Protein AF-A0A6A4D8V0-F1 (afdb_monomer_lite)

pLDDT: mean 73.88, std 21.59, range [27.2, 96.19]

Sequence (234 aa):
MEGGRRRLQDLQVRAAEAARGAQRVQRVGAGLTAGRARGLHAVRLEGGRGHHRARHARLQHANSAVVLSAVKVIMKFLEKVSDADTERSLSRKMAPPLVPLLSADPEIQYVALHSINLIVQKRPAILANEIKVFFCKYNDPIYVKMNKLEIIIRLVSETNIEQVLLEFKESATEVNVEFVRRSVRAIDRCAVKLERAAEKCINVLLELIQTKMNYIVQEAINVIILANWWRLQK

Structure (mmCIF, N/CA/C/O backbone):
data_AF-A0A6A4D8V0-F1
#
_entry.id   AF-A0A6A4D8V0-F1
#
loop_
_atom_site.group_PDB
_atom_site.id
_atom_site.type_symbol
_atom_site.label_atom_id
_atom_site.label_alt_id
_atom_site.label_comp_id
_atom_site.label_asym_id
_atom_site.label_entity_id
_atom_site.label_seq_id
_atom_site.pdbx_PDB_ins_code
_atom_site.Cartn_x
_atom_site.Cartn_y
_atom_site.Cartn_z
_atom_site.occupancy
_atom_site.B_iso_or_equiv
_atom_site.auth_seq_id
_atom_site.auth_comp_id
_atom_site.auth_asym_id
_atom_site.auth_atom_id
_atom_site.pdbx_PDB_model_num
ATOM 1 N N . MET A 1 1 ? 11.297 -10.450 -39.394 1.00 48.44 1 MET A N 1
ATOM 2 C CA . MET A 1 1 ? 11.070 -10.476 -37.927 1.00 48.44 1 MET A CA 1
ATOM 3 C C . MET A 1 1 ? 12.325 -10.177 -37.082 1.00 48.44 1 MET A C 1
ATOM 5 O O . MET A 1 1 ? 12.202 -10.038 -35.872 1.00 48.44 1 MET A O 1
ATOM 9 N N . GLU A 1 2 ? 13.519 -9.984 -37.661 1.00 41.38 2 GLU A N 1
ATOM 10 C CA . GLU A 1 2 ? 14.767 -9.790 -36.885 1.00 41.38 2 GLU A CA 1
ATOM 11 C C . GLU A 1 2 ? 15.049 -8.350 -36.419 1.00 41.38 2 GLU A C 1
ATOM 13 O O . GLU A 1 2 ? 15.739 -8.148 -35.420 1.00 41.38 2 GLU A O 1
ATOM 18 N N . GLY A 1 3 ? 14.468 -7.337 -37.072 1.00 42.62 3 GLY A N 1
ATOM 19 C CA . GLY A 1 3 ? 14.682 -5.928 -36.709 1.00 42.62 3 GLY A CA 1
ATOM 20 C C . GLY A 1 3 ? 14.085 -5.515 -35.354 1.00 42.62 3 GLY A C 1
ATOM 21 O O . GLY A 1 3 ? 14.575 -4.578 -34.727 1.00 42.62 3 GLY A O 1
ATOM 22 N N . GLY A 1 4 ? 13.058 -6.224 -34.872 1.00 40.88 4 GLY A N 1
ATOM 23 C CA . GLY A 1 4 ? 12.421 -5.955 -33.577 1.00 40.88 4 GLY A CA 1
ATOM 24 C C . GLY A 1 4 ? 13.243 -6.450 -32.385 1.00 40.88 4 GLY A C 1
ATOM 25 O O . GLY A 1 4 ? 13.358 -5.737 -31.392 1.00 40.88 4 GLY A O 1
ATOM 26 N N . ARG A 1 5 ? 13.878 -7.627 -32.502 1.00 41.88 5 ARG A N 1
ATOM 27 C CA . ARG A 1 5 ? 14.716 -8.214 -31.439 1.00 41.88 5 ARG A CA 1
ATOM 28 C C . ARG A 1 5 ? 16.002 -7.422 -31.196 1.00 41.88 5 ARG A C 1
ATOM 30 O O . ARG A 1 5 ? 16.352 -7.215 -30.040 1.00 41.88 5 ARG A O 1
ATOM 37 N N . ARG A 1 6 ? 16.646 -6.910 -32.254 1.00 47.34 6 ARG A N 1
ATOM 38 C CA . ARG A 1 6 ? 17.847 -6.058 -32.126 1.00 47.34 6 ARG A CA 1
ATOM 39 C C . ARG A 1 6 ? 17.536 -4.734 -31.424 1.00 47.34 6 ARG A C 1
ATOM 41 O O . ARG A 1 6 ? 18.198 -4.391 -30.456 1.00 47.34 6 ARG A O 1
ATOM 48 N N . ARG A 1 7 ? 16.436 -4.066 -31.797 1.00 46.09 7 ARG A N 1
ATOM 49 C CA . ARG A 1 7 ? 15.970 -2.853 -31.094 1.00 46.09 7 ARG A CA 1
ATOM 50 C C . ARG A 1 7 ? 15.595 -3.125 -29.635 1.00 46.09 7 ARG A C 1
ATOM 52 O O . ARG A 1 7 ? 15.786 -2.253 -28.793 1.00 46.09 7 ARG A O 1
ATOM 59 N N . LEU A 1 8 ? 15.064 -4.313 -29.329 1.00 42.47 8 LEU A N 1
ATOM 60 C CA . LEU A 1 8 ? 14.747 -4.716 -27.957 1.00 42.47 8 LEU A CA 1
ATOM 61 C C . LEU A 1 8 ? 16.015 -4.918 -27.121 1.00 42.47 8 LEU A C 1
ATOM 63 O O . LEU A 1 8 ? 16.066 -4.448 -25.989 1.00 42.47 8 LEU A O 1
ATOM 67 N N . GLN A 1 9 ? 17.033 -5.576 -27.682 1.00 46.94 9 GLN A N 1
ATOM 68 C CA . GLN A 1 9 ? 18.337 -5.732 -27.036 1.00 46.94 9 GLN A CA 1
ATOM 69 C C . GLN A 1 9 ? 19.008 -4.374 -26.819 1.00 46.94 9 GLN A C 1
ATOM 71 O O . GLN A 1 9 ? 19.421 -4.091 -25.699 1.00 46.94 9 GLN A O 1
ATOM 76 N N . ASP A 1 10 ? 19.000 -3.490 -27.817 1.00 48.41 10 ASP A N 1
ATOM 77 C CA . ASP A 1 10 ? 19.567 -2.143 -27.690 1.00 48.41 10 ASP A CA 1
ATOM 78 C C . ASP A 1 10 ? 18.843 -1.313 -26.619 1.00 48.41 10 ASP A C 1
ATOM 80 O O . ASP A 1 10 ? 19.476 -0.638 -25.809 1.00 48.41 10 ASP A O 1
ATOM 84 N N . LEU A 1 11 ? 17.510 -1.381 -26.550 1.00 46.88 11 LEU A N 1
ATOM 85 C CA . LEU A 1 11 ? 16.735 -0.686 -25.515 1.00 46.88 11 LEU A CA 1
ATOM 86 C C . LEU A 1 11 ? 16.941 -1.295 -24.122 1.00 46.88 11 LEU A C 1
ATOM 88 O O . LEU A 1 11 ? 17.015 -0.552 -23.144 1.00 46.88 11 LEU A O 1
ATOM 92 N N . GLN A 1 12 ? 17.065 -2.620 -24.012 1.00 45.62 12 GLN A N 1
ATOM 93 C CA . GLN A 1 12 ? 17.372 -3.296 -22.749 1.00 45.62 12 GLN A CA 1
ATOM 94 C C . GLN A 1 12 ? 18.776 -2.957 -22.244 1.00 45.62 12 GLN A C 1
ATOM 96 O O . GLN A 1 12 ? 18.946 -2.746 -21.041 1.00 45.62 12 GLN A O 1
ATOM 101 N N . VAL A 1 13 ? 19.760 -2.879 -23.143 1.00 54.62 13 VAL A N 1
ATOM 102 C CA . VAL A 1 13 ? 21.131 -2.459 -22.831 1.00 54.62 13 VAL A CA 1
ATOM 103 C C . VAL A 1 13 ? 21.128 -1.005 -22.374 1.00 54.62 13 VAL A C 1
ATOM 105 O O . VAL A 1 13 ? 21.591 -0.730 -21.273 1.00 54.62 13 VAL A O 1
ATOM 108 N N . ARG A 1 14 ? 20.476 -0.098 -23.110 1.00 48.00 14 ARG A N 1
ATOM 109 C CA . ARG A 1 14 ? 20.398 1.328 -22.745 1.00 48.00 14 ARG A CA 1
ATOM 110 C C . ARG A 1 14 ? 19.647 1.573 -21.434 1.00 48.00 14 ARG A C 1
ATOM 112 O O . ARG A 1 14 ? 20.056 2.420 -20.645 1.00 48.00 14 ARG A O 1
ATOM 119 N N . ALA A 1 15 ? 18.582 0.819 -21.154 1.00 45.59 15 ALA A N 1
ATOM 120 C CA . ALA A 1 15 ? 17.869 0.889 -19.876 1.00 45.59 15 ALA A CA 1
ATOM 121 C C . ALA A 1 15 ? 18.718 0.346 -18.712 1.00 45.59 15 ALA A C 1
ATOM 123 O O . ALA A 1 15 ? 18.735 0.931 -17.628 1.00 45.59 15 ALA A O 1
ATOM 124 N N . ALA A 1 16 ? 19.459 -0.745 -18.934 1.00 46.28 16 ALA A N 1
ATOM 125 C CA . ALA A 1 16 ? 20.378 -1.297 -17.944 1.00 46.28 16 ALA A CA 1
ATOM 126 C C . ALA A 1 16 ? 21.590 -0.381 -17.701 1.00 46.28 16 ALA A C 1
ATOM 128 O O . ALA A 1 16 ? 22.029 -0.250 -16.562 1.00 46.28 16 ALA A O 1
ATOM 129 N N . GLU A 1 17 ? 22.112 0.279 -18.732 1.00 49.56 17 GLU A N 1
ATOM 130 C CA . GLU A 1 17 ? 23.186 1.271 -18.633 1.00 49.56 17 GLU A CA 1
ATOM 131 C C . GLU A 1 17 ? 22.721 2.537 -17.916 1.00 49.56 17 GLU A C 1
ATOM 133 O O . GLU A 1 17 ? 23.434 3.027 -17.043 1.00 49.56 17 GLU A O 1
ATOM 138 N N . ALA A 1 18 ? 21.503 3.015 -18.188 1.00 47.53 18 ALA A N 1
ATOM 139 C CA . ALA A 1 18 ? 20.903 4.127 -17.454 1.00 47.53 18 ALA A CA 1
ATOM 140 C C . ALA A 1 18 ? 20.727 3.798 -15.958 1.00 47.53 18 ALA A C 1
ATOM 142 O O . ALA A 1 18 ? 21.055 4.619 -15.100 1.00 47.53 18 ALA A O 1
ATOM 143 N N . ALA A 1 19 ? 20.289 2.575 -15.630 1.00 44.94 19 ALA A N 1
ATOM 144 C CA . ALA A 1 19 ? 20.159 2.111 -14.246 1.00 44.94 19 ALA A CA 1
ATOM 145 C C . ALA A 1 19 ? 21.522 1.947 -13.541 1.00 44.94 19 ALA A C 1
ATOM 147 O O . ALA A 1 19 ? 21.684 2.364 -12.392 1.00 44.94 19 ALA A O 1
ATOM 148 N N . ARG A 1 20 ? 22.533 1.398 -14.232 1.00 49.31 20 ARG A N 1
ATOM 149 C CA . ARG A 1 20 ? 23.911 1.294 -13.712 1.00 49.31 20 ARG A CA 1
ATOM 150 C C . ARG A 1 20 ? 24.564 2.667 -13.551 1.00 49.31 20 ARG A C 1
ATOM 152 O O . ARG A 1 20 ? 25.285 2.881 -12.579 1.00 49.31 20 ARG A O 1
ATOM 159 N N . GLY A 1 21 ? 24.292 3.600 -14.463 1.00 45.16 21 GLY A N 1
ATOM 160 C CA . GLY A 1 21 ? 24.725 4.994 -14.379 1.00 45.16 21 GLY A CA 1
ATOM 161 C C . GLY A 1 21 ? 24.183 5.675 -13.124 1.00 45.16 21 GLY A C 1
ATOM 162 O O . GLY A 1 21 ? 24.953 6.273 -12.377 1.00 45.16 21 GLY A O 1
ATOM 163 N N . ALA A 1 22 ? 22.895 5.481 -12.823 1.00 44.12 22 ALA A N 1
ATOM 164 C CA . ALA A 1 22 ? 22.274 5.992 -11.601 1.00 44.12 22 ALA A CA 1
ATOM 165 C C . ALA A 1 22 ? 22.897 5.397 -10.317 1.00 44.12 22 ALA A C 1
ATOM 167 O O . ALA A 1 22 ? 23.183 6.136 -9.376 1.00 44.12 22 ALA A O 1
ATOM 168 N N . GLN A 1 23 ? 23.203 4.091 -10.292 1.00 40.66 23 GLN A N 1
ATOM 169 C CA . GLN A 1 23 ? 23.878 3.445 -9.151 1.00 40.66 23 GLN A CA 1
ATOM 170 C C . GLN A 1 23 ? 25.345 3.871 -8.974 1.00 40.66 23 GLN A C 1
ATOM 172 O O . GLN A 1 23 ? 25.842 3.957 -7.848 1.00 40.66 23 GLN A O 1
ATOM 177 N N . ARG A 1 24 ? 26.064 4.140 -10.070 1.00 39.38 24 ARG A N 1
ATOM 178 C CA . ARG A 1 24 ? 27.477 4.544 -10.023 1.00 39.38 24 ARG A CA 1
ATOM 179 C C . ARG A 1 24 ? 27.642 5.964 -9.476 1.00 39.38 24 ARG A C 1
ATOM 181 O O . ARG A 1 24 ? 28.586 6.205 -8.732 1.00 39.38 24 ARG A O 1
ATOM 188 N N . VAL A 1 25 ? 26.696 6.862 -9.758 1.00 44.59 25 VAL A N 1
ATOM 189 C CA . VAL A 1 25 ? 26.667 8.224 -9.192 1.00 44.59 25 VAL A CA 1
ATOM 190 C C . VAL A 1 25 ? 26.433 8.196 -7.672 1.00 44.59 25 VAL A C 1
ATOM 192 O O . VAL A 1 25 ? 27.072 8.954 -6.947 1.00 44.59 25 VAL A O 1
ATOM 195 N N . GLN A 1 26 ? 25.636 7.254 -7.156 1.00 41.69 26 GLN A N 1
ATOM 196 C CA . GLN A 1 26 ? 25.416 7.095 -5.708 1.00 41.69 26 GLN A CA 1
ATOM 197 C C . GLN A 1 26 ? 26.640 6.572 -4.935 1.00 41.69 26 GLN A C 1
ATOM 199 O O . GLN A 1 26 ? 26.880 7.010 -3.811 1.00 41.69 26 GLN A O 1
ATOM 204 N N . ARG A 1 27 ? 27.457 5.678 -5.514 1.00 37.66 27 ARG A N 1
ATOM 205 C CA . ARG A 1 27 ? 28.667 5.169 -4.829 1.00 37.66 27 ARG A CA 1
ATOM 206 C C . ARG A 1 27 ? 29.780 6.209 -4.698 1.00 37.66 27 ARG A C 1
ATOM 208 O O . ARG A 1 27 ? 30.547 6.142 -3.744 1.00 37.66 27 ARG A O 1
ATOM 215 N N . VAL A 1 28 ? 29.854 7.181 -5.608 1.00 46.12 28 VAL A N 1
ATOM 216 C CA . VAL A 1 28 ? 30.861 8.255 -5.535 1.00 46.12 28 VAL A CA 1
ATOM 217 C C . VAL A 1 28 ? 30.532 9.254 -4.411 1.00 46.12 28 VAL A C 1
ATOM 219 O O . VAL A 1 28 ? 31.447 9.792 -3.795 1.00 46.12 28 VAL A O 1
ATOM 222 N N . GLY A 1 29 ? 29.251 9.437 -4.064 1.00 38.78 29 GLY A N 1
ATOM 223 C CA . GLY A 1 29 ? 28.827 10.285 -2.939 1.00 38.78 29 GLY A CA 1
ATOM 224 C C . GLY A 1 29 ? 29.046 9.672 -1.547 1.00 38.78 29 GLY A C 1
ATOM 225 O O . GLY A 1 29 ? 29.270 10.402 -0.586 1.00 38.78 29 GLY A O 1
ATOM 226 N N . ALA A 1 30 ? 29.046 8.340 -1.426 1.00 37.72 30 ALA A N 1
ATOM 227 C CA . ALA A 1 30 ? 29.236 7.647 -0.144 1.00 37.72 30 ALA A CA 1
ATOM 228 C C . ALA A 1 30 ? 30.710 7.552 0.310 1.00 37.72 30 ALA A C 1
ATOM 230 O O . ALA A 1 30 ? 30.981 7.234 1.464 1.00 37.72 30 ALA A O 1
ATOM 231 N N . GLY A 1 31 ? 31.672 7.844 -0.574 1.00 33.44 31 GLY A N 1
ATOM 232 C CA . GLY A 1 31 ? 33.107 7.779 -0.265 1.00 33.44 31 GLY A CA 1
ATOM 233 C C . GLY A 1 31 ? 33.672 8.986 0.496 1.00 33.44 31 GLY A C 1
ATOM 234 O O . GLY A 1 31 ? 34.817 8.937 0.933 1.00 33.44 31 GLY A O 1
ATOM 235 N N . LEU A 1 32 ? 32.902 10.067 0.667 1.00 39.50 32 LEU A N 1
ATOM 236 C CA . LEU A 1 32 ? 33.395 11.334 1.233 1.00 39.50 32 LEU A CA 1
ATOM 237 C C . LEU A 1 32 ? 32.959 11.608 2.683 1.00 39.50 32 LEU A C 1
ATOM 239 O O . LEU A 1 32 ? 33.410 12.590 3.266 1.00 39.50 32 LEU A O 1
ATOM 243 N N . THR A 1 33 ? 32.146 10.748 3.304 1.00 43.34 33 THR A N 1
ATOM 244 C CA . THR A 1 33 ? 31.694 10.926 4.703 1.00 43.34 33 THR A CA 1
ATOM 245 C C . THR A 1 33 ? 32.360 9.982 5.711 1.00 43.34 33 THR A C 1
ATOM 247 O O . THR A 1 33 ? 32.175 10.154 6.911 1.00 43.34 33 THR A O 1
ATOM 250 N N . ALA A 1 34 ? 33.198 9.036 5.272 1.00 39.31 34 ALA A N 1
ATOM 251 C CA . ALA A 1 34 ? 33.825 8.040 6.153 1.00 39.31 34 ALA A CA 1
ATOM 252 C C . ALA A 1 34 ? 35.203 8.446 6.728 1.00 39.31 34 ALA A C 1
ATOM 254 O O . ALA A 1 34 ? 35.854 7.648 7.396 1.00 39.31 34 ALA A O 1
ATOM 255 N N . GLY A 1 35 ? 35.667 9.677 6.491 1.00 35.66 35 GLY A N 1
ATOM 256 C CA . GLY A 1 35 ? 37.046 10.083 6.780 1.00 35.66 35 GLY A CA 1
ATOM 257 C C . GLY A 1 35 ? 37.199 11.373 7.579 1.00 35.66 35 GLY A C 1
ATOM 258 O O . GLY A 1 35 ? 37.999 12.207 7.178 1.00 35.66 35 GLY A O 1
ATOM 259 N N . ARG A 1 36 ? 36.447 11.589 8.669 1.00 33.25 36 ARG A N 1
ATOM 260 C CA . ARG A 1 36 ? 36.800 12.607 9.690 1.00 33.25 36 ARG A CA 1
ATOM 261 C C . ARG A 1 36 ? 35.956 12.481 10.963 1.00 33.25 36 ARG A C 1
ATOM 263 O O . ARG A 1 36 ? 35.120 13.316 11.270 1.00 33.25 36 ARG A O 1
ATOM 270 N N . ALA A 1 37 ? 36.212 11.427 11.729 1.00 35.81 37 ALA A N 1
ATOM 271 C CA . ALA A 1 37 ? 35.787 11.327 13.124 1.00 35.81 37 ALA A CA 1
ATOM 272 C C . ALA A 1 37 ? 37.010 11.052 14.011 1.00 35.81 37 ALA A C 1
ATOM 274 O O . ALA A 1 37 ? 37.112 10.009 14.645 1.00 35.81 37 ALA A O 1
ATOM 275 N N . ARG A 1 38 ? 37.983 11.970 13.998 1.00 35.62 38 ARG A N 1
ATOM 276 C CA . ARG A 1 38 ? 39.015 12.114 15.039 1.00 35.62 38 ARG A CA 1
ATOM 277 C C . ARG A 1 38 ? 39.402 13.590 15.118 1.00 35.62 38 ARG A C 1
ATOM 279 O O . ARG A 1 38 ? 39.850 14.141 14.117 1.00 35.62 38 ARG A O 1
ATOM 286 N N . GLY A 1 39 ? 39.220 14.204 16.285 1.00 29.41 39 GLY A N 1
ATOM 287 C CA . GLY A 1 39 ? 39.691 15.561 16.575 1.00 29.41 39 GLY A CA 1
ATOM 288 C C . GLY A 1 39 ? 38.643 16.436 17.254 1.00 29.41 39 GLY A C 1
ATOM 289 O O . GLY A 1 39 ? 37.927 17.181 16.596 1.00 29.41 39 GLY A O 1
ATOM 290 N N . LEU A 1 40 ? 38.574 16.321 18.579 1.00 33.56 40 LEU A N 1
ATOM 291 C CA . LEU A 1 40 ? 37.987 17.307 19.483 1.00 33.56 40 LEU A CA 1
ATOM 292 C C . LEU A 1 40 ? 38.734 18.657 19.395 1.00 33.56 40 LEU A C 1
ATOM 294 O O . LEU A 1 40 ? 39.924 18.679 19.101 1.00 33.56 40 LEU A O 1
ATOM 298 N N . HIS A 1 41 ? 38.024 19.732 19.758 1.00 33.56 41 HIS A N 1
ATOM 299 C CA . HIS A 1 41 ? 38.500 21.095 20.056 1.00 33.56 41 HIS A CA 1
ATOM 300 C C . HIS A 1 41 ? 39.159 21.909 18.925 1.00 33.56 41 HIS A C 1
ATOM 302 O O . HIS A 1 41 ? 40.343 21.762 18.657 1.00 33.56 41 HIS A O 1
ATOM 308 N N . ALA A 1 42 ? 38.435 22.903 18.389 1.00 30.23 42 ALA A N 1
ATOM 309 C CA . ALA A 1 42 ? 38.956 24.266 18.205 1.00 30.23 42 ALA A CA 1
ATOM 310 C C . ALA A 1 42 ? 37.847 25.262 17.820 1.00 30.23 42 ALA A C 1
ATOM 312 O O . ALA A 1 42 ? 36.959 24.991 17.017 1.00 30.23 42 ALA A O 1
ATOM 313 N N . VAL A 1 43 ? 37.949 26.424 18.452 1.00 30.16 43 VAL A N 1
ATOM 314 C CA . VAL A 1 43 ? 37.160 27.651 18.347 1.00 30.16 43 VAL A CA 1
ATOM 315 C C . VAL A 1 43 ? 37.300 28.313 16.961 1.00 30.16 43 VAL A C 1
ATOM 317 O O . VAL A 1 43 ? 38.351 28.214 16.337 1.00 30.16 43 VAL A O 1
ATOM 320 N N . ARG A 1 44 ? 36.278 29.104 16.590 1.00 27.20 44 ARG A N 1
ATOM 321 C CA . ARG A 1 44 ? 36.351 30.468 16.001 1.00 27.20 44 ARG A CA 1
ATOM 322 C C . ARG A 1 44 ? 35.758 30.681 14.592 1.00 27.20 44 ARG A C 1
ATOM 324 O O . ARG A 1 44 ? 36.213 30.111 13.614 1.00 27.20 44 ARG A O 1
ATOM 331 N N . LEU A 1 45 ? 34.754 31.571 14.582 1.00 31.98 45 LEU A N 1
ATOM 332 C CA . LEU A 1 45 ? 34.438 32.681 13.660 1.00 31.98 45 LEU A CA 1
ATOM 333 C C . LEU A 1 45 ? 34.800 32.526 12.167 1.00 31.98 45 LEU A C 1
ATOM 335 O O . LEU A 1 45 ? 35.963 32.444 11.808 1.00 31.98 45 LEU A O 1
ATOM 339 N N . GLU A 1 46 ? 33.815 32.640 11.277 1.00 30.31 46 GLU A N 1
ATOM 340 C CA . GLU A 1 46 ? 33.417 33.919 10.657 1.00 30.31 46 GLU A CA 1
ATOM 341 C C . GLU A 1 46 ? 32.342 33.670 9.589 1.00 30.31 46 GLU A C 1
ATOM 343 O O . GLU A 1 46 ? 32.433 32.765 8.755 1.00 30.31 46 GLU A O 1
ATOM 348 N N . GLY A 1 47 ? 31.283 34.478 9.653 1.00 36.44 47 GLY A N 1
ATOM 349 C CA . GLY A 1 47 ? 30.241 34.541 8.641 1.00 36.44 47 GLY A CA 1
ATOM 350 C C . GLY A 1 47 ? 30.762 35.131 7.332 1.00 36.44 47 GLY A C 1
ATOM 351 O O . GLY A 1 47 ? 31.598 36.026 7.317 1.00 36.44 47 GLY A O 1
ATOM 352 N N . GLY A 1 48 ? 30.218 34.640 6.22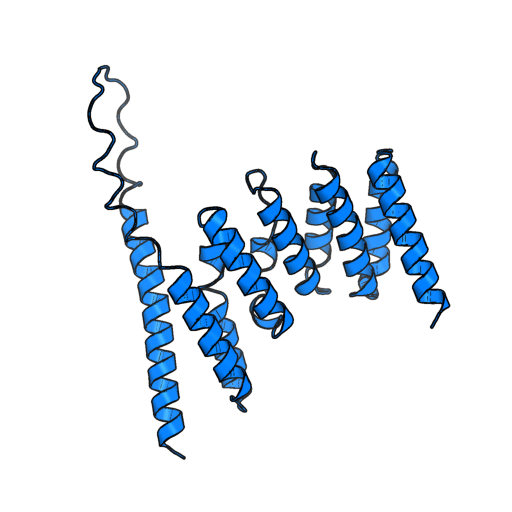1 1.00 39.09 48 GLY A N 1
ATOM 353 C CA . GLY A 1 48 ? 30.456 35.205 4.897 1.00 39.09 48 GLY A CA 1
ATOM 354 C C . GLY A 1 48 ? 30.705 34.128 3.850 1.00 39.09 48 GLY A C 1
ATOM 355 O O . GLY A 1 48 ? 31.780 33.534 3.812 1.00 39.09 48 GLY A O 1
ATOM 356 N N . ARG A 1 49 ? 29.722 33.962 2.950 1.00 35.12 49 ARG A N 1
ATOM 357 C CA . ARG A 1 49 ? 29.683 33.099 1.741 1.00 35.12 49 ARG A CA 1
ATOM 358 C C . ARG A 1 49 ? 28.771 31.866 1.813 1.00 35.12 49 ARG A C 1
ATOM 360 O O . ARG A 1 49 ? 29.087 30.800 1.287 1.00 35.12 49 ARG A O 1
ATOM 367 N N . GLY A 1 50 ? 27.554 32.047 2.326 1.00 37.50 50 GLY A N 1
ATOM 368 C CA . GLY A 1 50 ? 26.398 31.377 1.720 1.00 37.50 50 GLY A CA 1
ATOM 369 C C . GLY A 1 50 ? 26.122 32.044 0.371 1.00 37.50 50 GLY A C 1
ATOM 370 O O . GLY A 1 50 ? 26.099 33.264 0.340 1.00 37.50 50 GLY A O 1
ATOM 371 N N . HIS A 1 51 ? 26.048 31.264 -0.716 1.00 39.88 51 HIS A N 1
ATOM 372 C CA . HIS A 1 51 ? 25.406 31.530 -2.031 1.00 39.88 51 HIS A CA 1
ATOM 373 C C . HIS A 1 51 ? 26.119 30.830 -3.210 1.00 39.88 51 HIS A C 1
ATOM 375 O O . HIS A 1 51 ? 25.509 30.644 -4.261 1.00 39.88 51 HIS A O 1
ATOM 381 N N . HIS A 1 52 ? 27.355 30.329 -3.051 1.00 35.66 52 HIS A N 1
ATOM 382 C CA . HIS A 1 52 ? 28.072 29.652 -4.154 1.00 35.66 52 HIS A CA 1
ATOM 383 C C . HIS A 1 52 ? 28.197 28.122 -4.040 1.00 35.66 52 HIS A C 1
ATOM 385 O O . HIS A 1 52 ? 28.436 27.464 -5.048 1.00 35.66 52 HIS A O 1
ATOM 391 N N . ARG A 1 53 ? 27.942 27.511 -2.872 1.00 33.81 53 ARG A N 1
ATOM 392 C CA . ARG A 1 53 ? 27.986 26.037 -2.718 1.00 33.81 53 ARG A CA 1
ATOM 393 C C . ARG A 1 53 ? 26.716 25.303 -3.178 1.00 33.81 53 ARG A C 1
ATOM 395 O O . ARG A 1 53 ? 26.753 24.093 -3.362 1.00 33.81 53 ARG A O 1
ATOM 402 N N . ALA A 1 54 ? 25.617 26.013 -3.437 1.00 42.03 54 ALA A N 1
ATOM 403 C CA . ALA A 1 54 ? 24.321 25.399 -3.757 1.00 42.03 54 ALA A CA 1
ATOM 404 C C . ALA A 1 54 ? 24.166 24.931 -5.219 1.00 42.03 54 ALA A C 1
ATOM 406 O O . ALA A 1 54 ? 23.209 24.229 -5.540 1.00 42.03 54 ALA A O 1
ATOM 407 N N . ARG A 1 55 ? 25.082 25.305 -6.126 1.00 35.25 55 ARG A N 1
ATOM 408 C CA . ARG A 1 55 ? 24.950 24.966 -7.556 1.00 35.25 55 ARG A CA 1
ATOM 409 C C . ARG A 1 55 ? 25.579 23.626 -7.950 1.00 35.25 55 ARG A C 1
ATOM 411 O O . ARG A 1 55 ? 25.118 23.024 -8.911 1.00 35.25 55 ARG A O 1
ATOM 418 N N . HIS A 1 56 ? 26.542 23.107 -7.187 1.00 35.72 56 HIS A N 1
ATOM 419 C CA . HIS A 1 56 ? 27.217 21.843 -7.521 1.00 35.72 56 HIS A CA 1
ATOM 420 C C . HIS A 1 56 ? 26.465 20.582 -7.053 1.00 35.72 56 HIS A C 1
ATOM 422 O O . HIS A 1 56 ? 26.671 19.513 -7.618 1.00 35.72 56 HIS A O 1
ATOM 428 N N . ALA A 1 57 ? 25.544 20.696 -6.088 1.00 38.97 57 ALA A N 1
ATOM 429 C CA . ALA A 1 57 ? 24.753 19.559 -5.600 1.00 38.97 57 ALA A CA 1
ATOM 430 C C . ALA A 1 57 ? 23.600 19.154 -6.544 1.00 38.97 57 ALA A C 1
ATOM 432 O O . ALA A 1 57 ? 23.153 18.011 -6.529 1.00 38.97 57 ALA A O 1
ATOM 433 N N . ARG A 1 58 ? 23.139 20.056 -7.423 1.00 41.47 58 ARG A N 1
ATOM 434 C CA . ARG A 1 58 ? 21.952 19.823 -8.271 1.00 41.47 58 ARG A CA 1
ATOM 435 C C . ARG A 1 58 ? 22.182 18.896 -9.471 1.00 41.47 58 ARG A C 1
ATOM 437 O O . ARG A 1 58 ? 21.215 18.506 -10.112 1.00 41.47 58 ARG A O 1
ATOM 444 N N . LEU A 1 59 ? 23.429 18.521 -9.768 1.00 38.47 59 LEU A N 1
ATOM 445 C CA . LEU A 1 59 ? 23.766 17.621 -10.882 1.00 38.47 59 LEU A CA 1
ATOM 446 C C . LEU A 1 59 ? 23.956 16.153 -10.459 1.00 38.47 59 LEU A C 1
ATOM 448 O O . LEU A 1 59 ? 24.121 15.301 -11.326 1.00 38.47 59 LEU A O 1
ATOM 452 N N . GLN A 1 60 ? 23.920 15.840 -9.156 1.00 40.28 60 GLN A N 1
ATOM 453 C CA . GLN A 1 60 ? 24.044 14.457 -8.666 1.00 40.28 60 GLN A CA 1
ATOM 454 C C . GLN A 1 60 ? 22.708 13.739 -8.449 1.00 40.28 60 GLN A C 1
ATOM 456 O O . GLN A 1 60 ? 22.695 12.518 -8.292 1.00 40.28 60 GLN A O 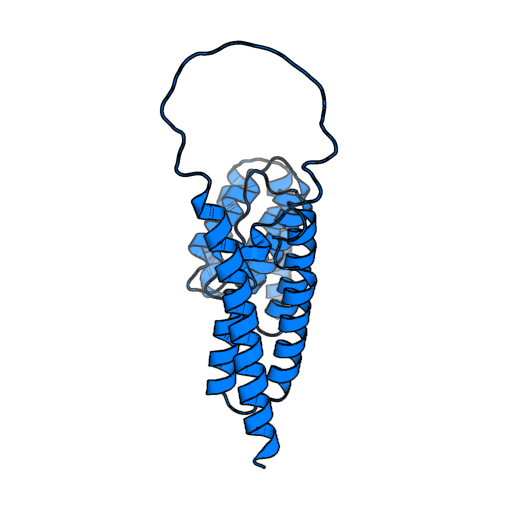1
ATOM 461 N N . HIS A 1 61 ? 21.579 14.448 -8.474 1.00 51.84 61 HIS A N 1
ATOM 462 C CA . HIS A 1 61 ? 20.281 13.787 -8.461 1.00 51.84 61 HIS A CA 1
ATOM 463 C C . HIS A 1 61 ? 20.079 13.120 -9.822 1.00 51.84 61 HIS A C 1
ATOM 465 O O . HIS A 1 61 ? 19.965 13.805 -10.840 1.00 51.84 61 HIS A O 1
ATOM 471 N N . ALA A 1 62 ? 20.040 11.783 -9.855 1.00 58.12 62 ALA A N 1
ATOM 472 C CA . ALA A 1 62 ? 19.472 11.067 -10.990 1.00 58.12 62 ALA A CA 1
ATOM 473 C C . ALA A 1 62 ? 18.127 11.731 -11.299 1.00 58.12 62 ALA A C 1
ATOM 475 O O . ALA A 1 62 ? 17.254 11.774 -10.435 1.00 58.12 62 ALA A O 1
ATOM 476 N N . ASN A 1 63 ? 18.006 12.351 -12.474 1.00 72.19 63 ASN A N 1
ATOM 477 C CA . ASN A 1 63 ? 16.862 13.198 -12.768 1.00 72.19 63 ASN A CA 1
ATOM 478 C C . ASN A 1 63 ? 15.593 12.338 -12.699 1.00 72.19 63 ASN A C 1
ATOM 480 O O . ASN A 1 63 ? 15.367 11.491 -13.566 1.00 72.19 63 ASN A O 1
ATOM 484 N N . SER A 1 64 ? 14.775 12.543 -11.664 1.00 77.81 64 SER A N 1
ATOM 485 C CA . SER A 1 64 ? 13.559 11.765 -11.424 1.00 77.81 64 SER A CA 1
ATOM 486 C C . SER A 1 64 ? 12.634 11.795 -12.638 1.00 77.81 64 SER A C 1
ATOM 488 O O . SER A 1 64 ? 12.000 10.791 -12.948 1.00 77.81 64 SER A O 1
ATOM 490 N N . ALA A 1 65 ? 12.633 12.893 -13.404 1.00 77.94 65 ALA A N 1
ATOM 491 C CA . ALA A 1 65 ? 11.883 12.985 -14.651 1.00 77.94 65 ALA A CA 1
ATOM 492 C C . ALA A 1 65 ? 12.387 11.998 -15.715 1.00 77.94 65 ALA A C 1
ATOM 494 O O . ALA A 1 65 ? 11.576 11.410 -16.429 1.00 77.94 65 ALA A O 1
ATOM 495 N N . VAL A 1 66 ? 13.701 11.763 -15.806 1.00 83.69 66 VAL A N 1
ATOM 496 C CA . VAL A 1 66 ? 14.289 10.775 -16.726 1.00 83.69 66 VAL A CA 1
ATOM 497 C C . VAL A 1 66 ? 13.903 9.362 -16.303 1.00 83.69 66 VAL A C 1
ATOM 499 O O . VAL A 1 66 ? 13.466 8.581 -17.146 1.00 83.69 66 VAL A O 1
ATOM 502 N N . VAL A 1 67 ? 13.991 9.046 -15.007 1.00 84.06 67 VAL A N 1
ATOM 503 C CA . VAL A 1 67 ? 13.606 7.724 -14.482 1.00 84.06 67 VAL A CA 1
ATOM 504 C C . VAL A 1 67 ? 12.122 7.452 -14.729 1.00 84.06 67 VAL A C 1
ATOM 506 O O . VAL A 1 67 ? 11.770 6.423 -15.303 1.00 84.06 67 VAL A O 1
ATOM 509 N N . LEU A 1 68 ? 11.246 8.394 -14.375 1.00 82.00 68 LEU A N 1
ATOM 510 C CA . LEU A 1 68 ? 9.801 8.260 -14.572 1.00 82.00 68 LEU A CA 1
ATOM 511 C C . LEU A 1 68 ? 9.424 8.192 -16.059 1.00 82.00 68 LEU A C 1
ATOM 513 O O . LEU A 1 68 ? 8.560 7.400 -16.439 1.00 82.00 68 LEU A O 1
ATOM 517 N N . SER A 1 69 ? 10.104 8.954 -16.922 1.00 82.81 69 SER A N 1
ATOM 518 C CA . SER A 1 69 ? 9.904 8.883 -18.375 1.00 82.81 69 SER A CA 1
ATOM 519 C C . SER A 1 69 ? 10.336 7.531 -18.938 1.00 82.81 69 SER A C 1
ATOM 521 O O . SER A 1 69 ? 9.592 6.927 -19.710 1.00 82.81 69 SER A O 1
ATOM 523 N N . ALA A 1 70 ? 11.494 7.014 -18.521 1.00 83.31 70 ALA A N 1
ATOM 524 C CA . ALA A 1 70 ? 11.963 5.693 -18.926 1.00 83.31 70 ALA A CA 1
ATOM 525 C C . ALA A 1 70 ? 10.979 4.600 -18.489 1.00 83.31 70 ALA A C 1
ATOM 527 O O . ALA A 1 70 ? 10.601 3.752 -19.295 1.00 83.31 70 ALA A O 1
ATOM 528 N N . VAL A 1 71 ? 10.484 4.669 -17.251 1.00 84.31 71 VAL A N 1
ATOM 529 C CA . VAL A 1 71 ? 9.477 3.735 -16.739 1.00 84.31 71 VAL A CA 1
ATOM 530 C C . VAL A 1 71 ? 8.172 3.819 -17.537 1.00 84.31 71 VAL A C 1
ATOM 532 O O . VAL A 1 71 ? 7.626 2.786 -17.920 1.00 84.31 71 VAL A O 1
ATOM 535 N N . LYS A 1 72 ? 7.694 5.025 -17.868 1.00 82.19 72 LYS A N 1
ATOM 536 C CA . LYS A 1 72 ? 6.504 5.217 -18.714 1.00 82.19 72 LYS A CA 1
ATOM 537 C C . LYS A 1 72 ? 6.668 4.568 -20.091 1.00 82.19 72 LYS A C 1
ATOM 539 O O . LYS A 1 72 ? 5.738 3.933 -20.590 1.00 82.19 72 LYS A O 1
ATOM 544 N N . VAL A 1 73 ? 7.845 4.709 -20.700 1.00 84.56 73 VAL A N 1
ATOM 545 C CA . VAL A 1 73 ? 8.169 4.088 -21.991 1.00 84.56 73 VAL A CA 1
ATOM 546 C C . VAL A 1 73 ? 8.193 2.564 -21.866 1.00 84.56 73 VAL A C 1
ATOM 548 O O . VAL A 1 73 ? 7.536 1.891 -22.657 1.00 84.56 73 VAL A O 1
ATOM 551 N N . ILE A 1 74 ? 8.871 2.018 -20.850 1.00 83.31 74 ILE A N 1
ATOM 552 C CA . ILE A 1 74 ? 8.919 0.570 -20.593 1.00 83.31 74 ILE A CA 1
ATOM 553 C C . ILE A 1 74 ? 7.505 0.011 -20.396 1.00 83.31 74 ILE A C 1
ATOM 555 O O . ILE A 1 74 ? 7.159 -0.983 -21.026 1.00 83.31 74 ILE A O 1
ATOM 559 N N . MET A 1 75 ? 6.651 0.682 -19.618 1.00 83.56 75 MET A N 1
ATOM 560 C CA . MET A 1 75 ? 5.251 0.284 -19.417 1.00 83.56 75 MET A CA 1
ATOM 561 C C . MET A 1 75 ? 4.467 0.201 -20.731 1.00 83.56 75 MET A C 1
ATOM 563 O O . MET A 1 75 ? 3.733 -0.762 -20.942 1.00 83.56 75 MET A O 1
ATOM 567 N N . LYS A 1 76 ? 4.652 1.167 -21.640 1.00 85.00 76 LYS A N 1
ATOM 568 C CA . LYS A 1 76 ? 4.016 1.154 -22.968 1.00 85.00 76 LYS A CA 1
ATOM 569 C C . LYS A 1 76 ? 4.572 0.051 -23.874 1.00 85.00 76 LYS A C 1
ATOM 571 O O . LYS A 1 76 ? 3.849 -0.482 -24.709 1.00 85.00 76 LYS A O 1
ATOM 576 N N . PHE A 1 77 ? 5.849 -0.300 -23.728 1.00 82.12 77 PHE A N 1
ATOM 577 C CA . PHE A 1 77 ? 6.431 -1.436 -24.443 1.00 82.12 77 PHE A CA 1
ATOM 578 C C . PHE A 1 77 ? 5.923 -2.776 -23.911 1.00 82.12 77 PHE A C 1
ATOM 580 O O . PHE A 1 77 ? 5.638 -3.652 -24.719 1.00 82.12 77 PHE A O 1
ATOM 587 N N . LEU A 1 78 ? 5.747 -2.922 -22.594 1.00 81.75 78 LEU A N 1
ATOM 588 C CA . LEU A 1 78 ? 5.207 -4.138 -21.978 1.00 81.75 78 LEU A CA 1
ATOM 589 C C . LEU A 1 78 ? 3.794 -4.483 -22.470 1.00 81.75 78 LEU A C 1
ATOM 591 O O . LEU A 1 78 ? 3.442 -5.652 -22.504 1.00 81.75 78 LEU A O 1
ATOM 595 N N . GLU A 1 79 ? 2.993 -3.501 -22.893 1.00 82.25 79 GLU A N 1
ATOM 596 C CA . GLU A 1 79 ? 1.685 -3.743 -23.530 1.00 82.25 79 GLU A CA 1
ATOM 597 C C . GLU A 1 79 ? 1.799 -4.467 -24.888 1.00 82.25 79 GLU A C 1
ATOM 599 O O . GLU A 1 79 ? 0.825 -5.045 -25.357 1.00 82.25 79 GLU A O 1
ATOM 604 N N . LYS A 1 80 ? 2.978 -4.451 -25.524 1.00 80.81 80 LYS A N 1
ATOM 605 C CA . LYS A 1 80 ? 3.238 -5.079 -26.831 1.00 80.81 80 LYS A CA 1
ATOM 606 C C . LYS A 1 80 ? 4.091 -6.345 -26.749 1.00 80.81 80 LYS A C 1
ATOM 608 O O . LYS A 1 80 ? 4.361 -6.957 -27.780 1.00 80.81 80 LYS A O 1
ATOM 613 N N . VAL A 1 81 ? 4.577 -6.702 -25.562 1.00 80.94 81 VAL A N 1
ATOM 614 C CA . VAL A 1 81 ? 5.394 -7.903 -25.367 1.00 80.94 81 VAL A CA 1
ATOM 615 C C . VAL A 1 81 ? 4.457 -9.092 -25.184 1.00 80.94 81 VAL A C 1
ATOM 617 O O . VAL A 1 81 ? 3.666 -9.111 -24.252 1.00 80.94 81 VAL A O 1
ATOM 620 N N . SER A 1 82 ? 4.556 -10.077 -26.075 1.00 76.62 82 SER A N 1
ATOM 621 C CA . SER A 1 82 ? 3.795 -11.334 -25.980 1.00 76.62 82 SER A CA 1
ATOM 622 C C . SER A 1 82 ? 4.523 -12.418 -25.178 1.00 76.62 82 SER A C 1
ATOM 624 O O . SER A 1 82 ? 3.909 -13.404 -24.789 1.00 76.62 82 SER A O 1
ATOM 626 N N . ASP A 1 83 ? 5.831 -12.257 -24.956 1.00 85.75 83 ASP A N 1
ATOM 627 C CA . ASP A 1 83 ? 6.662 -13.230 -24.248 1.00 85.75 83 ASP A CA 1
ATOM 628 C C . ASP A 1 83 ? 6.668 -12.985 -22.730 1.00 85.75 83 ASP A C 1
ATOM 630 O O . ASP A 1 83 ? 7.174 -11.963 -22.249 1.00 85.75 83 ASP A O 1
ATOM 634 N N . ALA A 1 84 ? 6.132 -13.949 -21.979 1.00 81.31 84 ALA A N 1
ATOM 635 C CA . ALA A 1 84 ? 5.951 -13.862 -20.531 1.00 81.31 84 ALA A CA 1
ATOM 636 C C . ALA A 1 84 ? 7.283 -13.790 -19.761 1.00 81.31 84 ALA A C 1
ATOM 638 O O . ALA A 1 84 ? 7.365 -13.136 -18.716 1.00 81.31 84 ALA A O 1
ATOM 639 N N . ASP A 1 85 ? 8.345 -14.417 -20.272 1.00 82.06 85 ASP A N 1
ATOM 640 C CA . ASP A 1 85 ? 9.658 -14.391 -19.622 1.00 82.06 85 ASP A CA 1
ATOM 641 C C . ASP A 1 85 ? 10.323 -13.020 -19.761 1.00 82.06 85 ASP A C 1
ATOM 643 O O . ASP A 1 85 ? 10.846 -12.461 -18.786 1.00 82.06 85 ASP A O 1
ATOM 647 N N . THR A 1 86 ? 10.224 -12.414 -20.947 1.00 80.19 86 THR A N 1
ATOM 648 C CA . THR A 1 86 ? 10.663 -11.035 -21.180 1.00 80.19 86 THR A CA 1
ATOM 649 C C . THR A 1 86 ? 9.869 -10.042 -20.325 1.00 80.19 86 THR A C 1
ATOM 651 O O . THR A 1 86 ? 10.463 -9.140 -19.726 1.00 80.19 86 THR A O 1
ATOM 654 N N . GLU A 1 87 ? 8.550 -10.218 -20.203 1.00 81.50 87 GLU A N 1
ATOM 655 C CA . GLU A 1 87 ? 7.690 -9.390 -19.349 1.00 81.50 87 GLU A CA 1
ATOM 656 C C . GLU A 1 87 ? 8.103 -9.458 -17.869 1.00 81.50 87 GLU A C 1
ATOM 658 O O . GLU A 1 87 ? 8.280 -8.420 -17.216 1.00 81.50 87 GLU A O 1
ATOM 663 N N . ARG A 1 88 ? 8.321 -10.668 -17.337 1.00 81.12 88 ARG A N 1
ATOM 664 C CA . ARG A 1 88 ? 8.775 -10.877 -15.951 1.00 81.12 88 ARG A CA 1
ATOM 665 C C . ARG A 1 88 ? 10.163 -10.285 -15.713 1.00 81.12 88 ARG A C 1
ATOM 667 O O . ARG A 1 88 ? 10.381 -9.625 -14.695 1.00 81.12 88 ARG A O 1
ATOM 674 N N . SER A 1 89 ? 11.093 -10.483 -16.647 1.00 82.75 89 SER A N 1
ATOM 675 C CA . SER A 1 89 ? 12.460 -9.951 -16.564 1.00 82.75 89 SER A CA 1
ATOM 676 C C . SER A 1 89 ? 12.476 -8.420 -16.526 1.00 82.75 89 SER A C 1
ATOM 678 O O . SER A 1 89 ? 13.139 -7.819 -15.677 1.00 82.75 89 SER A O 1
ATOM 680 N N . LEU A 1 90 ? 11.698 -7.773 -17.396 1.00 78.81 90 LEU A N 1
ATOM 681 C CA . LEU A 1 90 ? 11.564 -6.315 -17.428 1.00 78.81 90 LEU A CA 1
ATOM 682 C C . LEU A 1 90 ? 10.877 -5.772 -16.171 1.00 78.81 90 LEU A C 1
ATOM 684 O O . LEU A 1 90 ? 11.354 -4.793 -15.599 1.00 78.81 90 LEU A O 1
ATOM 688 N N . SER A 1 91 ? 9.823 -6.439 -15.696 1.00 80.19 91 SER A N 1
ATOM 689 C CA . SER A 1 91 ? 9.113 -6.059 -14.469 1.00 80.19 91 SER A CA 1
ATOM 690 C C . SER A 1 91 ? 10.046 -6.046 -13.254 1.00 80.19 91 SER A C 1
ATOM 692 O O . SER A 1 91 ? 10.054 -5.084 -12.488 1.00 80.19 91 SER A O 1
ATOM 694 N N . ARG A 1 92 ? 10.920 -7.053 -13.118 1.00 81.00 92 ARG A N 1
ATOM 695 C CA . ARG A 1 92 ? 11.922 -7.104 -12.036 1.00 81.00 92 ARG A CA 1
ATOM 696 C C . ARG A 1 92 ? 12.959 -5.982 -12.122 1.00 81.00 92 ARG A C 1
ATOM 698 O O . ARG A 1 92 ? 13.432 -5.509 -11.096 1.00 81.00 92 ARG A O 1
ATOM 705 N N . LYS A 1 93 ? 13.309 -5.530 -13.330 1.00 82.38 93 LYS A N 1
ATOM 706 C CA . LYS A 1 93 ? 14.268 -4.429 -13.538 1.00 82.38 93 LYS A CA 1
ATOM 707 C C . LYS A 1 93 ? 13.681 -3.047 -13.241 1.00 82.38 93 LYS A C 1
ATOM 709 O O . LYS A 1 93 ? 14.443 -2.090 -13.131 1.00 82.38 93 LYS A O 1
ATOM 714 N N . MET A 1 94 ? 12.359 -2.930 -13.105 1.00 81.31 94 MET A N 1
ATOM 715 C CA . MET A 1 94 ? 11.687 -1.658 -12.839 1.00 81.31 94 MET A CA 1
ATOM 716 C C . MET A 1 94 ? 11.628 -1.274 -11.359 1.00 81.31 94 MET A C 1
ATOM 718 O O . MET A 1 94 ? 11.606 -0.084 -11.064 1.00 81.31 94 MET A O 1
ATOM 722 N N . ALA A 1 95 ? 11.621 -2.231 -10.430 1.00 83.12 95 ALA A N 1
ATOM 723 C CA . ALA A 1 95 ? 11.586 -1.913 -9.001 1.00 83.12 95 ALA A CA 1
ATOM 724 C C . ALA A 1 95 ? 12.848 -1.164 -8.508 1.00 83.12 95 ALA A C 1
ATOM 726 O O . ALA A 1 95 ? 12.697 -0.103 -7.897 1.00 83.12 95 ALA A O 1
ATOM 727 N N . PRO A 1 96 ? 14.088 -1.603 -8.833 1.00 85.31 96 PRO A N 1
ATOM 728 C CA . PRO A 1 96 ? 15.307 -0.954 -8.347 1.00 85.31 96 PRO A CA 1
ATOM 729 C C . PRO A 1 96 ? 15.447 0.546 -8.653 1.00 85.31 96 PRO A C 1
ATOM 731 O O . PRO A 1 96 ? 15.909 1.260 -7.770 1.00 85.31 96 PRO A O 1
ATOM 734 N N . PRO A 1 97 ? 15.083 1.077 -9.841 1.00 84.56 97 PRO A N 1
ATOM 735 C CA . PRO A 1 97 ? 15.149 2.518 -10.089 1.00 84.56 97 PRO A CA 1
ATOM 736 C C . PRO A 1 97 ? 14.025 3.321 -9.414 1.00 84.56 97 PRO A C 1
ATOM 738 O O . PRO A 1 97 ? 14.183 4.525 -9.235 1.00 84.56 97 PRO A O 1
ATOM 741 N N . LEU A 1 98 ? 12.906 2.691 -9.036 1.00 83.88 98 LEU A N 1
ATOM 742 C CA . LEU A 1 98 ? 11.784 3.370 -8.374 1.00 83.88 98 LEU A CA 1
ATOM 743 C C . LEU A 1 98 ? 12.026 3.564 -6.872 1.00 83.88 98 LEU A C 1
ATOM 745 O O . LEU A 1 98 ? 11.677 4.610 -6.332 1.00 83.88 98 LEU A O 1
ATOM 749 N N . VAL A 1 99 ? 12.659 2.593 -6.208 1.00 85.44 99 VAL A N 1
ATOM 750 C CA . VAL A 1 99 ? 12.897 2.619 -4.753 1.00 85.44 99 VAL A CA 1
ATOM 751 C C . VAL A 1 99 ? 13.710 3.848 -4.292 1.00 85.44 99 VAL A C 1
ATOM 753 O O . VAL A 1 99 ? 13.278 4.511 -3.350 1.00 85.44 99 VAL A O 1
ATOM 756 N N . PRO A 1 100 ? 14.822 4.250 -4.942 1.00 86.00 100 PRO A N 1
ATOM 757 C CA . PRO A 1 100 ? 15.580 5.439 -4.546 1.00 86.00 100 PRO A CA 1
ATOM 758 C C . PRO A 1 100 ? 14.798 6.750 -4.663 1.00 86.00 100 PRO A C 1
ATOM 760 O O . PRO A 1 100 ? 15.058 7.671 -3.892 1.00 86.00 100 PRO A O 1
ATOM 763 N N . LEU A 1 101 ? 13.827 6.841 -5.583 1.00 85.25 101 LEU A N 1
ATOM 764 C CA . LEU A 1 101 ? 12.987 8.038 -5.728 1.00 85.25 101 LEU A CA 1
ATOM 765 C C . LEU A 1 101 ? 12.124 8.281 -4.485 1.00 85.25 101 LEU A C 1
ATOM 767 O O . LEU A 1 101 ? 11.760 9.418 -4.204 1.00 85.25 101 LEU A O 1
ATOM 771 N N . LEU A 1 102 ? 11.828 7.222 -3.725 1.00 86.12 102 LEU A N 1
ATOM 772 C CA . LEU A 1 102 ? 11.057 7.302 -2.486 1.00 86.12 102 LEU A CA 1
ATOM 773 C C . LEU A 1 102 ? 11.872 7.821 -1.295 1.00 86.12 102 LEU A C 1
ATOM 775 O O . LEU A 1 102 ? 11.295 8.088 -0.243 1.00 86.12 102 LEU A O 1
ATOM 779 N N . SER A 1 103 ? 13.187 7.974 -1.463 1.00 85.44 103 SER A N 1
ATOM 780 C CA . SER A 1 103 ? 14.105 8.567 -0.483 1.00 85.44 103 SER A CA 1
ATOM 781 C C . SER A 1 103 ? 14.599 9.960 -0.898 1.00 85.44 103 SER A C 1
ATOM 783 O O . SER A 1 103 ? 15.497 10.493 -0.251 1.00 85.44 103 SER A O 1
ATOM 785 N N . ALA A 1 104 ? 14.065 10.524 -1.986 1.00 87.06 104 ALA A N 1
ATOM 786 C CA . ALA A 1 104 ? 14.362 11.886 -2.423 1.00 87.06 104 ALA A CA 1
ATOM 787 C C . ALA A 1 104 ? 13.603 12.931 -1.583 1.00 87.06 104 ALA A C 1
ATOM 789 O O . ALA A 1 104 ? 12.829 12.578 -0.693 1.00 87.06 104 ALA A O 1
ATOM 790 N N . ASP A 1 105 ? 13.808 14.212 -1.899 1.00 88.44 105 ASP A N 1
ATOM 791 C CA . ASP A 1 105 ? 13.084 15.317 -1.264 1.00 88.44 105 ASP A CA 1
ATOM 792 C C . ASP A 1 105 ? 11.556 15.150 -1.414 1.00 88.44 105 ASP A C 1
ATOM 794 O O . ASP A 1 105 ? 11.101 14.588 -2.423 1.00 88.44 105 ASP A O 1
ATOM 798 N N . PRO A 1 106 ? 10.742 15.628 -0.454 1.00 88.75 106 PRO A N 1
ATOM 799 C CA . PRO A 1 106 ? 9.308 15.336 -0.404 1.00 88.75 106 PRO A CA 1
ATOM 800 C C . PRO A 1 106 ? 8.518 15.697 -1.669 1.00 88.75 106 PRO A C 1
ATOM 802 O O . PRO A 1 106 ? 7.582 14.990 -2.044 1.00 88.75 106 PRO A O 1
ATOM 805 N N . GLU A 1 107 ? 8.905 16.761 -2.369 1.00 89.19 107 GLU A N 1
ATOM 806 C CA . GLU A 1 107 ? 8.277 17.196 -3.617 1.00 89.19 107 GLU A CA 1
ATOM 807 C C . GLU A 1 107 ? 8.534 16.188 -4.744 1.00 89.19 107 GLU A C 1
ATOM 809 O O . GLU A 1 107 ? 7.630 15.828 -5.503 1.00 89.19 107 GLU A O 1
ATOM 814 N N . ILE A 1 108 ? 9.766 15.681 -4.827 1.00 88.94 108 ILE A N 1
ATOM 815 C CA . ILE A 1 108 ? 10.158 14.649 -5.791 1.00 88.94 108 ILE A CA 1
ATOM 816 C C . ILE A 1 108 ? 9.470 13.331 -5.438 1.00 88.94 108 ILE A C 1
ATOM 818 O O . ILE A 1 108 ? 8.937 12.654 -6.321 1.00 88.94 108 ILE A O 1
ATOM 822 N N . GLN A 1 109 ? 9.453 12.987 -4.151 1.00 90.38 109 GLN A N 1
ATOM 823 C CA . GLN A 1 109 ? 8.794 11.798 -3.632 1.00 90.38 109 GLN A CA 1
ATOM 824 C C . GLN A 1 109 ? 7.299 11.809 -3.963 1.00 90.38 109 GLN A C 1
ATOM 826 O O . GLN A 1 109 ? 6.774 10.794 -4.410 1.00 90.38 109 GLN A O 1
ATOM 831 N N . TYR A 1 110 ? 6.617 12.947 -3.819 1.00 90.44 110 TYR A N 1
ATOM 832 C CA . TYR A 1 110 ? 5.202 13.089 -4.160 1.00 90.44 110 TYR A CA 1
ATOM 833 C C . TYR A 1 110 ? 4.928 12.804 -5.644 1.00 90.44 110 TYR A C 1
ATOM 835 O O . TYR A 1 110 ? 4.066 11.984 -5.973 1.00 90.44 110 TYR A O 1
ATOM 843 N N . VAL A 1 111 ? 5.702 13.411 -6.552 1.00 90.88 111 VAL A N 1
ATOM 844 C CA . VAL A 1 111 ? 5.573 13.172 -8.004 1.00 90.88 111 VAL A CA 1
ATOM 845 C C . VAL A 1 111 ? 5.881 11.711 -8.357 1.00 90.88 111 VAL A C 1
ATOM 847 O O . VAL A 1 111 ? 5.188 11.094 -9.179 1.00 90.88 111 VAL A O 1
ATOM 850 N N . ALA A 1 112 ? 6.898 11.131 -7.716 1.00 90.94 112 ALA A N 1
ATOM 851 C CA . ALA A 1 112 ? 7.263 9.733 -7.895 1.00 90.94 112 ALA A CA 1
ATOM 852 C C . ALA A 1 112 ? 6.160 8.788 -7.397 1.00 90.94 112 ALA A C 1
ATOM 854 O O . ALA A 1 112 ? 5.777 7.879 -8.129 1.00 90.94 112 ALA A O 1
ATOM 855 N N . LEU A 1 113 ? 5.597 9.028 -6.210 1.00 93.38 113 LEU A N 1
ATOM 856 C CA . LEU A 1 113 ? 4.504 8.242 -5.631 1.00 93.38 113 LEU A CA 1
ATOM 857 C C . LEU A 1 113 ? 3.254 8.275 -6.508 1.00 93.38 113 LEU A C 1
ATOM 859 O O . LEU A 1 113 ? 2.643 7.232 -6.731 1.00 93.38 113 LEU A O 1
ATOM 863 N N . HIS A 1 114 ? 2.904 9.436 -7.066 1.00 90.69 114 HIS A N 1
ATOM 864 C CA . HIS A 1 114 ? 1.763 9.542 -7.973 1.00 90.69 114 HIS A CA 1
ATOM 865 C C . HIS A 1 114 ? 1.972 8.703 -9.242 1.00 90.69 114 HIS A C 1
ATOM 867 O O . HIS A 1 114 ? 1.093 7.954 -9.671 1.00 90.69 114 HIS A O 1
ATOM 873 N N . SER A 1 115 ? 3.181 8.760 -9.801 1.00 90.19 115 SER A N 1
ATOM 874 C CA . SER A 1 115 ? 3.560 7.950 -10.961 1.00 90.19 115 SER A CA 1
ATOM 875 C C . SER A 1 115 ? 3.570 6.452 -10.635 1.00 90.19 115 SER A C 1
ATOM 877 O O . SER A 1 115 ? 3.059 5.646 -11.411 1.00 90.19 115 SER A O 1
ATOM 879 N N . ILE A 1 116 ? 4.101 6.073 -9.469 1.00 91.88 116 ILE A N 1
ATOM 880 C CA . ILE A 1 116 ? 4.118 4.693 -8.972 1.00 91.88 116 ILE A CA 1
ATOM 881 C C . ILE A 1 116 ? 2.697 4.170 -8.770 1.00 91.88 116 ILE A C 1
ATOM 883 O O . ILE A 1 116 ? 2.410 3.050 -9.180 1.00 91.88 116 ILE A O 1
ATOM 887 N N . ASN A 1 117 ? 1.790 4.974 -8.218 1.00 90.62 117 ASN A N 1
ATOM 888 C CA . ASN A 1 117 ? 0.394 4.590 -8.043 1.00 90.62 117 ASN A CA 1
ATOM 889 C C . ASN A 1 117 ? -0.255 4.202 -9.386 1.00 90.62 117 ASN A C 1
ATOM 891 O O . ASN A 1 117 ? -0.884 3.150 -9.484 1.00 90.62 117 ASN A O 1
ATOM 895 N N . LEU A 1 118 ? -0.028 4.981 -10.452 1.00 89.75 118 LEU A N 1
ATOM 896 C CA . LEU A 1 118 ? -0.513 4.648 -11.800 1.00 89.75 118 LEU A CA 1
ATOM 897 C C . LEU A 1 118 ? 0.111 3.357 -12.355 1.00 89.75 118 LEU A C 1
ATOM 899 O O . LEU A 1 118 ? -0.568 2.567 -13.012 1.00 89.75 118 LEU A O 1
ATOM 903 N N . ILE A 1 119 ? 1.398 3.119 -12.085 1.00 89.19 119 ILE A N 1
ATOM 904 C CA . ILE A 1 119 ? 2.093 1.892 -12.501 1.00 89.19 119 ILE A CA 1
ATOM 905 C C . ILE A 1 119 ? 1.501 0.676 -11.787 1.00 89.19 119 ILE A C 1
ATOM 907 O O . ILE A 1 119 ? 1.157 -0.307 -12.440 1.00 89.19 119 ILE A O 1
ATOM 911 N N . VAL A 1 120 ? 1.337 0.760 -10.467 1.00 90.75 120 VAL A N 1
ATOM 912 C CA . VAL A 1 120 ? 0.796 -0.314 -9.625 1.00 90.75 120 VAL A CA 1
ATOM 913 C C . VAL A 1 120 ? -0.657 -0.626 -9.984 1.00 90.75 120 VAL A C 1
ATOM 915 O O . VAL A 1 120 ? -1.036 -1.792 -9.970 1.00 90.75 120 VAL A O 1
ATOM 918 N N . GLN A 1 121 ? -1.454 0.377 -10.369 1.00 89.75 121 GLN A N 1
ATOM 919 C CA . GLN A 1 121 ? -2.819 0.162 -10.867 1.00 89.75 121 GLN A CA 1
ATOM 920 C C . GLN A 1 121 ? -2.855 -0.714 -12.121 1.00 89.75 121 GLN A C 1
ATOM 922 O O . GLN A 1 121 ? -3.730 -1.564 -12.243 1.00 89.75 121 GLN A O 1
ATOM 927 N N . LYS A 1 122 ? -1.905 -0.529 -13.046 1.00 87.62 122 LYS A N 1
ATOM 928 C CA . LYS A 1 122 ? -1.816 -1.363 -14.252 1.00 87.62 122 LYS A CA 1
ATOM 929 C C . LYS A 1 122 ? -1.155 -2.715 -13.989 1.00 87.62 122 LYS A C 1
ATOM 931 O O . LYS A 1 122 ? -1.551 -3.710 -14.584 1.00 87.62 122 LYS A O 1
ATOM 936 N N . ARG A 1 123 ? -0.089 -2.744 -13.185 1.00 87.69 123 ARG A N 1
ATOM 937 C CA . ARG A 1 123 ? 0.796 -3.908 -13.010 1.00 87.69 123 ARG A CA 1
ATOM 938 C C . ARG A 1 123 ? 1.310 -3.980 -11.563 1.00 87.69 123 ARG A C 1
ATOM 940 O O . ARG A 1 123 ? 2.451 -3.592 -11.298 1.00 87.69 123 ARG A O 1
ATOM 947 N N . PRO A 1 124 ? 0.512 -4.505 -10.616 1.00 87.06 124 PRO A N 1
ATOM 948 C CA . PRO A 1 124 ? 0.889 -4.543 -9.199 1.00 87.06 124 PRO A CA 1
ATOM 949 C C . PRO A 1 124 ? 2.094 -5.457 -8.920 1.00 87.06 124 PRO A C 1
ATOM 951 O O . PRO A 1 124 ? 2.870 -5.194 -8.003 1.00 87.06 124 PRO A O 1
ATOM 954 N N . ALA A 1 125 ? 2.315 -6.480 -9.755 1.00 86.31 125 ALA A N 1
ATOM 955 C CA . ALA A 1 125 ? 3.417 -7.439 -9.622 1.00 86.31 125 ALA A CA 1
ATOM 956 C C . ALA A 1 125 ? 4.823 -6.805 -9.641 1.00 86.31 125 ALA A C 1
ATOM 958 O O . ALA A 1 125 ? 5.774 -7.416 -9.165 1.00 86.31 125 ALA A O 1
ATOM 959 N N . ILE A 1 126 ? 4.964 -5.585 -10.171 1.00 87.25 126 ILE A N 1
ATOM 960 C CA . ILE A 1 126 ? 6.252 -4.886 -10.276 1.00 87.25 126 ILE A CA 1
ATOM 961 C C . ILE A 1 126 ? 6.810 -4.521 -8.895 1.00 87.25 126 ILE A C 1
ATOM 963 O O . ILE A 1 126 ? 8.017 -4.604 -8.692 1.00 87.25 126 ILE A O 1
ATOM 967 N N . LEU A 1 127 ? 5.948 -4.128 -7.952 1.00 87.81 127 LEU A N 1
ATOM 968 C CA . LEU A 1 127 ? 6.345 -3.636 -6.623 1.00 87.81 127 LEU A CA 1
ATOM 969 C C . LEU A 1 127 ? 5.807 -4.499 -5.475 1.00 87.81 127 LEU A C 1
ATOM 971 O O . LEU A 1 127 ? 5.906 -4.105 -4.317 1.00 87.81 127 LEU A O 1
ATOM 975 N N . ALA A 1 128 ? 5.273 -5.686 -5.771 1.00 86.00 128 ALA A N 1
ATOM 976 C CA . ALA A 1 128 ? 4.663 -6.569 -4.773 1.00 86.00 128 ALA A CA 1
ATOM 977 C C . ALA A 1 128 ? 5.615 -6.943 -3.616 1.00 86.00 128 ALA A C 1
ATOM 979 O O . ALA A 1 128 ? 5.176 -7.074 -2.476 1.00 86.00 128 ALA A O 1
ATOM 980 N N . ASN A 1 129 ? 6.919 -7.055 -3.894 1.00 87.62 129 ASN A N 1
ATOM 981 C CA . ASN A 1 129 ? 7.936 -7.410 -2.896 1.00 87.62 129 ASN A CA 1
ATOM 982 C C . ASN A 1 129 ? 8.509 -6.201 -2.136 1.00 87.62 129 ASN A C 1
ATOM 984 O O . ASN A 1 129 ? 9.214 -6.380 -1.149 1.00 87.62 129 ASN A O 1
ATOM 988 N N . GLU A 1 130 ? 8.199 -4.978 -2.567 1.00 89.12 130 GLU A N 1
ATOM 989 C CA . GLU A 1 130 ? 8.792 -3.740 -2.043 1.00 89.12 130 GLU A CA 1
ATOM 990 C C . GLU A 1 130 ? 7.838 -2.996 -1.095 1.00 89.12 130 GLU A C 1
ATOM 992 O O . GLU A 1 130 ? 7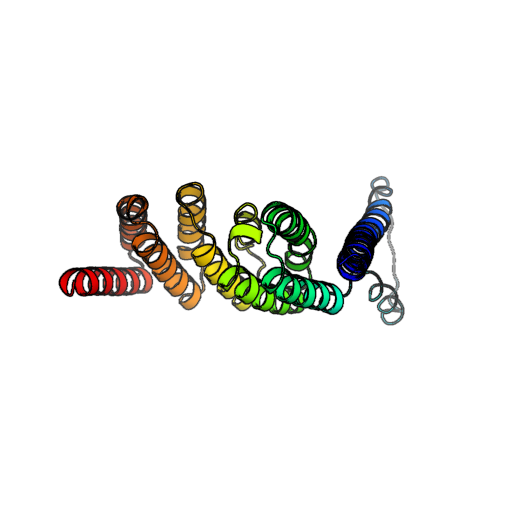.986 -1.797 -0.862 1.00 89.12 130 GLU A O 1
ATOM 997 N N . ILE A 1 131 ? 6.836 -3.688 -0.535 1.00 92.31 131 ILE A N 1
ATOM 998 C CA . ILE A 1 131 ? 5.758 -3.056 0.243 1.00 92.31 131 ILE A CA 1
ATOM 999 C C . ILE A 1 131 ? 6.278 -2.209 1.414 1.00 92.31 131 ILE A C 1
ATOM 1001 O O . ILE A 1 131 ? 5.775 -1.115 1.658 1.00 92.31 131 ILE A O 1
ATOM 1005 N N . LYS A 1 132 ? 7.350 -2.666 2.074 1.00 91.94 132 LYS A N 1
ATOM 1006 C CA . LYS A 1 132 ? 7.964 -1.993 3.228 1.00 91.94 132 LYS A CA 1
ATOM 1007 C C . LYS A 1 132 ? 8.526 -0.612 2.893 1.00 91.94 132 LYS A C 1
ATOM 1009 O O . LYS A 1 132 ? 8.619 0.240 3.766 1.00 91.94 132 LYS A O 1
ATOM 1014 N N . VAL A 1 133 ? 8.888 -0.365 1.632 1.00 91.62 133 VAL A N 1
ATOM 1015 C CA . VAL A 1 133 ? 9.400 0.943 1.193 1.00 91.62 133 VAL A CA 1
ATOM 1016 C C . VAL A 1 133 ? 8.303 2.016 1.258 1.00 91.62 133 VAL A C 1
ATOM 1018 O O . VAL A 1 133 ? 8.594 3.205 1.399 1.00 91.62 133 VAL A O 1
ATOM 1021 N N . PHE A 1 134 ? 7.034 1.604 1.198 1.00 94.38 134 PHE A N 1
ATOM 1022 C CA . PHE A 1 134 ? 5.886 2.499 1.283 1.00 94.38 134 PHE A CA 1
ATOM 1023 C C . PHE A 1 134 ? 5.425 2.770 2.715 1.00 94.38 134 PHE A C 1
ATOM 1025 O O . PHE A 1 134 ? 4.522 3.578 2.878 1.00 94.38 134 PHE A O 1
ATOM 1032 N N . PHE A 1 135 ? 6.031 2.171 3.741 1.00 94.56 135 PHE A N 1
ATOM 1033 C CA . PHE A 1 135 ? 5.684 2.485 5.129 1.00 94.56 135 PHE A CA 1
ATOM 1034 C C . PHE A 1 135 ? 6.022 3.944 5.463 1.00 94.56 135 PHE A C 1
ATOM 1036 O O . PHE A 1 135 ? 6.961 4.544 4.910 1.00 94.56 135 PHE A O 1
ATOM 1043 N N . CYS A 1 136 ? 5.176 4.560 6.281 1.00 92.50 136 CYS A N 1
ATOM 1044 C CA . CYS A 1 136 ? 5.244 5.975 6.596 1.00 92.50 136 CYS A CA 1
ATOM 1045 C C . CYS A 1 136 ? 6.390 6.228 7.573 1.00 92.50 136 CYS A C 1
ATOM 1047 O O . CYS A 1 136 ? 6.547 5.548 8.579 1.00 92.50 136 CYS A O 1
ATOM 1049 N N . LYS A 1 137 ? 7.206 7.243 7.290 1.00 89.69 137 LYS A N 1
ATOM 1050 C CA . LYS A 1 137 ? 8.197 7.733 8.251 1.00 89.69 137 LYS A CA 1
ATOM 1051 C C . LYS A 1 137 ? 7.575 8.854 9.073 1.00 89.69 137 LYS A C 1
ATOM 1053 O O . LYS A 1 137 ? 6.735 9.601 8.573 1.00 89.69 137 LYS A O 1
ATOM 1058 N N . TYR A 1 138 ? 8.057 9.035 10.300 1.00 84.50 138 TYR A N 1
ATOM 1059 C CA . TYR A 1 138 ? 7.601 10.117 11.180 1.00 84.50 138 TYR A CA 1
ATOM 1060 C C . TYR A 1 138 ? 7.711 11.504 10.514 1.00 84.50 138 TYR A C 1
ATOM 1062 O O . TYR A 1 138 ? 6.757 12.275 10.535 1.00 84.50 138 TYR A O 1
ATOM 1070 N N . ASN A 1 139 ? 8.834 11.765 9.833 1.00 86.56 139 ASN A N 1
ATOM 1071 C CA . ASN A 1 139 ? 9.118 13.036 9.152 1.00 86.56 139 ASN A CA 1
ATOM 1072 C C . ASN A 1 139 ? 8.423 13.197 7.788 1.00 86.56 139 ASN A C 1
ATOM 1074 O O . ASN A 1 139 ? 8.595 14.234 7.148 1.00 86.56 139 ASN A O 1
ATOM 1078 N N . ASP A 1 140 ? 7.691 12.188 7.302 1.00 90.81 140 ASP A N 1
ATOM 1079 C CA . ASP A 1 140 ? 7.023 12.305 6.008 1.00 90.81 140 ASP A CA 1
ATOM 1080 C C . ASP A 1 140 ? 5.877 13.325 6.111 1.00 90.81 140 ASP A C 1
ATOM 1082 O O . ASP A 1 140 ? 5.056 13.254 7.033 1.00 90.81 140 ASP A O 1
ATOM 1086 N N . PRO A 1 141 ? 5.750 14.254 5.153 1.00 93.38 141 PRO A N 1
ATOM 1087 C CA . PRO A 1 141 ? 4.626 15.169 5.152 1.00 93.38 141 PRO A CA 1
ATOM 1088 C C . PRO A 1 141 ? 3.316 14.433 4.857 1.00 93.38 141 PRO A C 1
ATOM 1090 O O . PRO A 1 141 ? 3.279 13.402 4.180 1.00 93.38 141 PRO A O 1
ATOM 1093 N N . ILE A 1 142 ? 2.207 15.013 5.319 1.00 92.69 142 ILE A N 1
ATOM 1094 C CA . ILE A 1 142 ? 0.867 14.418 5.233 1.00 92.69 142 ILE A CA 1
ATOM 1095 C C . ILE A 1 142 ? 0.502 13.939 3.819 1.00 92.69 142 ILE A C 1
ATOM 1097 O O . ILE A 1 142 ? -0.008 12.836 3.647 1.00 92.69 142 ILE A O 1
ATOM 1101 N N . TYR A 1 143 ? 0.819 14.722 2.786 1.00 93.00 143 TYR A N 1
ATOM 1102 C CA . TYR A 1 143 ? 0.506 14.381 1.397 1.00 93.00 143 TYR A CA 1
ATOM 1103 C C . TYR A 1 143 ? 1.294 13.160 0.891 1.00 93.00 143 TYR A C 1
ATOM 1105 O O . TYR A 1 143 ? 0.775 12.390 0.081 1.00 93.00 143 TYR A O 1
ATOM 1113 N N . VAL A 1 144 ? 2.516 12.936 1.387 1.00 94.31 144 VAL A N 1
ATOM 1114 C CA . VAL A 1 144 ? 3.308 11.729 1.105 1.00 94.31 144 VAL A CA 1
ATOM 1115 C C . VAL A 1 144 ? 2.690 10.530 1.814 1.00 94.31 144 VAL A C 1
ATOM 1117 O O . VAL A 1 144 ? 2.440 9.517 1.159 1.00 94.31 144 VAL A O 1
ATOM 1120 N N . LYS A 1 145 ? 2.378 10.658 3.114 1.00 94.31 145 LYS A N 1
ATOM 1121 C CA . LYS A 1 145 ? 1.743 9.591 3.907 1.00 94.31 145 LYS A CA 1
ATOM 1122 C C . LYS A 1 145 ? 0.428 9.119 3.269 1.00 94.31 145 LYS A C 1
ATOM 1124 O O . LYS A 1 145 ? 0.213 7.923 3.092 1.00 94.31 145 LYS A O 1
ATOM 1129 N N . MET A 1 146 ? -0.406 10.052 2.804 1.00 93.75 146 MET A N 1
ATOM 1130 C CA . MET A 1 146 ? -1.658 9.744 2.096 1.00 93.75 146 MET A CA 1
ATOM 1131 C C . MET A 1 146 ? -1.443 8.931 0.810 1.00 93.75 146 MET A C 1
ATOM 1133 O O . MET A 1 146 ? -2.166 7.970 0.549 1.00 93.75 146 MET A O 1
ATOM 1137 N N . ASN A 1 147 ? -0.445 9.292 -0.004 1.00 94.00 147 ASN A N 1
ATOM 1138 C CA . ASN A 1 147 ? -0.150 8.558 -1.238 1.00 94.00 147 ASN A CA 1
ATOM 1139 C C . ASN A 1 147 ? 0.435 7.169 -0.951 1.00 94.00 147 ASN A C 1
ATOM 1141 O O . ASN A 1 147 ? 0.089 6.203 -1.632 1.00 94.00 147 ASN A O 1
ATOM 1145 N N . LYS A 1 148 ? 1.297 7.062 0.064 1.00 95.00 148 LYS A N 1
ATOM 1146 C CA . LYS A 1 148 ? 1.851 5.791 0.538 1.00 95.00 148 LYS A CA 1
ATOM 1147 C C . LYS A 1 148 ? 0.748 4.819 0.953 1.00 95.00 148 LYS A C 1
ATOM 1149 O O . LYS A 1 148 ? 0.726 3.692 0.460 1.00 95.00 148 LYS A O 1
ATOM 1154 N N . LEU A 1 149 ? -0.215 5.286 1.746 1.00 94.94 149 LEU A N 1
ATOM 1155 C CA . LEU A 1 149 ? -1.373 4.502 2.177 1.00 94.94 149 LEU A CA 1
ATOM 1156 C C . LEU A 1 149 ? -2.147 3.911 0.982 1.00 94.94 149 LEU A C 1
ATOM 1158 O O . LEU A 1 149 ? -2.415 2.711 0.930 1.00 94.94 149 LEU A O 1
ATOM 1162 N N . GLU A 1 150 ? -2.436 4.728 -0.034 1.00 93.44 150 GLU A N 1
ATOM 1163 C CA . GLU A 1 150 ? -3.135 4.289 -1.250 1.00 93.44 150 GLU A CA 1
ATOM 1164 C C . GLU A 1 150 ? -2.363 3.232 -2.055 1.00 93.44 150 GLU A C 1
ATOM 1166 O O . GLU A 1 150 ? -2.971 2.347 -2.671 1.00 93.44 150 GLU A O 1
ATOM 1171 N N . ILE A 1 151 ? -1.032 3.307 -2.073 1.00 94.81 151 ILE A N 1
ATOM 1172 C CA . ILE A 1 151 ? -0.190 2.319 -2.754 1.00 94.81 151 ILE A CA 1
ATOM 1173 C C . ILE A 1 151 ? -0.158 1.006 -1.963 1.00 94.81 151 ILE A C 1
ATOM 1175 O O . ILE A 1 151 ? -0.307 -0.059 -2.566 1.00 94.81 151 ILE A O 1
ATOM 1179 N N . ILE A 1 152 ? -0.055 1.064 -0.630 1.00 95.75 152 ILE A N 1
ATOM 1180 C CA . ILE A 1 152 ? -0.075 -0.123 0.240 1.00 95.75 152 ILE A CA 1
ATOM 1181 C C . ILE A 1 152 ? -1.362 -0.930 0.027 1.00 95.75 152 ILE A C 1
ATOM 1183 O O . ILE A 1 152 ? -1.292 -2.134 -0.216 1.00 95.75 152 ILE A O 1
ATOM 1187 N N . ILE A 1 153 ? -2.532 -0.280 -0.002 1.00 93.69 153 ILE A N 1
ATOM 1188 C CA . ILE A 1 153 ? -3.825 -0.954 -0.248 1.00 93.69 153 ILE A CA 1
ATOM 1189 C C . ILE A 1 153 ? -3.828 -1.694 -1.599 1.00 93.69 153 ILE A C 1
ATOM 1191 O O . ILE A 1 153 ? -4.412 -2.772 -1.750 1.00 93.69 153 ILE A O 1
ATOM 1195 N N . ARG A 1 154 ? -3.155 -1.148 -2.617 1.00 93.06 154 ARG A N 1
ATOM 1196 C CA . ARG A 1 154 ? -3.065 -1.792 -3.936 1.00 93.06 154 ARG A CA 1
ATOM 1197 C C . ARG A 1 154 ? -2.113 -2.985 -3.938 1.00 93.06 154 ARG A C 1
ATOM 1199 O O . ARG A 1 154 ? -2.416 -3.975 -4.602 1.00 93.06 154 ARG A O 1
ATOM 1206 N N . LEU A 1 155 ? -1.031 -2.926 -3.168 1.00 94.12 155 LEU A N 1
ATOM 1207 C CA . LEU A 1 155 ? -0.004 -3.972 -3.099 1.00 94.12 155 LEU A CA 1
ATOM 1208 C C . LEU A 1 155 ? -0.269 -5.059 -2.049 1.00 94.12 155 LEU A C 1
ATOM 1210 O O . LEU A 1 155 ? 0.382 -6.101 -2.097 1.00 94.12 155 LEU A O 1
ATOM 1214 N N . VAL A 1 156 ? -1.213 -4.849 -1.125 1.00 94.75 156 VAL A N 1
ATOM 1215 C CA . VAL A 1 156 ? -1.513 -5.831 -0.073 1.00 94.75 156 VAL A CA 1
ATOM 1216 C C . VAL A 1 156 ? -1.923 -7.185 -0.662 1.00 94.75 156 VAL A C 1
ATOM 1218 O O . VAL A 1 156 ? -2.701 -7.244 -1.625 1.00 94.75 156 VAL A O 1
ATOM 1221 N N . SER A 1 157 ? -1.396 -8.252 -0.068 1.00 94.12 157 SER A N 1
ATOM 1222 C CA . SER A 1 157 ? -1.623 -9.660 -0.395 1.00 94.12 157 SER A CA 1
ATOM 1223 C C . SER A 1 157 ? -1.682 -10.501 0.887 1.00 94.12 157 SER A C 1
ATOM 1225 O O . SER A 1 157 ? -1.318 -10.041 1.969 1.00 94.12 157 SER A O 1
ATOM 1227 N N . GLU A 1 158 ? -2.091 -11.768 0.773 1.00 92.12 158 GLU A N 1
ATOM 1228 C CA . GLU A 1 158 ? -2.146 -12.697 1.917 1.00 92.12 158 GLU A CA 1
ATOM 1229 C C . GLU A 1 158 ? -0.785 -12.875 2.614 1.00 92.12 158 GLU A C 1
ATOM 1231 O O . GLU A 1 158 ? -0.730 -13.140 3.809 1.00 92.12 158 GLU A O 1
ATOM 1236 N N . THR A 1 159 ? 0.321 -12.679 1.891 1.00 93.00 159 THR A N 1
ATOM 1237 C CA . THR A 1 159 ? 1.681 -12.879 2.412 1.00 93.00 159 THR A CA 1
ATOM 1238 C C . THR A 1 159 ? 2.214 -11.704 3.228 1.00 93.00 159 THR A C 1
ATOM 1240 O O . THR A 1 159 ? 3.191 -11.871 3.950 1.00 93.00 159 THR A O 1
ATOM 1243 N N . ASN A 1 160 ? 1.643 -10.504 3.081 1.00 94.69 160 ASN A N 1
ATOM 1244 C CA . ASN A 1 160 ? 2.153 -9.284 3.722 1.00 94.69 160 ASN A CA 1
ATOM 1245 C C . ASN A 1 160 ? 1.124 -8.570 4.612 1.00 94.69 160 ASN A C 1
ATOM 1247 O O . ASN A 1 160 ? 1.466 -7.580 5.260 1.00 94.69 160 ASN A O 1
ATOM 1251 N N . ILE A 1 161 ? -0.107 -9.081 4.685 1.00 94.81 161 ILE A N 1
ATOM 1252 C CA . ILE A 1 161 ? -1.216 -8.436 5.390 1.00 94.81 161 ILE A CA 1
ATOM 1253 C C . ILE A 1 161 ? -0.925 -8.140 6.863 1.00 94.81 161 ILE A C 1
ATOM 1255 O O . ILE A 1 161 ? -1.297 -7.081 7.350 1.00 94.81 161 ILE A O 1
ATOM 1259 N N . GLU A 1 162 ? -0.220 -9.021 7.571 1.00 94.12 162 GLU A N 1
ATOM 1260 C CA . GLU A 1 162 ? 0.080 -8.822 8.996 1.00 94.12 162 GLU A CA 1
ATOM 1261 C C . GLU A 1 162 ? 0.966 -7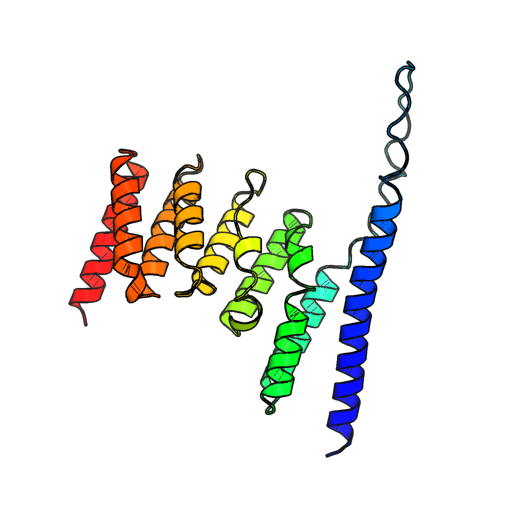.594 9.228 1.00 94.12 162 GLU A C 1
ATOM 1263 O O . GLU A 1 162 ? 0.702 -6.792 10.120 1.00 94.12 162 GLU A O 1
ATOM 1268 N N . GLN A 1 163 ? 1.970 -7.398 8.368 1.00 95.19 163 GLN A N 1
ATOM 1269 C CA . GLN A 1 163 ? 2.843 -6.224 8.423 1.00 95.19 163 GLN A CA 1
ATOM 1270 C C . GLN A 1 163 ? 2.079 -4.947 8.059 1.00 95.19 163 GLN A C 1
ATOM 1272 O O . GLN A 1 163 ? 2.294 -3.907 8.671 1.00 95.19 163 GLN A O 1
ATOM 1277 N N . VAL A 1 164 ? 1.166 -5.029 7.086 1.00 96.19 164 VAL A N 1
ATOM 1278 C CA . VAL A 1 164 ? 0.327 -3.894 6.674 1.00 96.19 164 VAL A CA 1
ATOM 1279 C C . VAL A 1 164 ? -0.651 -3.483 7.773 1.00 96.19 164 VAL A C 1
ATOM 1281 O O . VAL A 1 164 ? -0.828 -2.293 8.017 1.00 96.19 164 VAL A O 1
ATOM 1284 N N . LEU A 1 165 ? -1.274 -4.445 8.456 1.00 95.00 165 LEU A N 1
ATOM 1285 C CA . LEU A 1 165 ? -2.190 -4.156 9.557 1.00 95.00 165 LEU A CA 1
ATOM 1286 C C . LEU A 1 165 ? -1.474 -3.509 10.745 1.00 95.00 165 LEU A C 1
ATOM 1288 O O . LEU A 1 165 ? -2.033 -2.596 11.351 1.00 95.00 165 LEU A O 1
ATOM 1292 N N . LEU A 1 166 ? -0.240 -3.927 11.041 1.00 94.94 166 LEU A N 1
ATOM 1293 C CA . LEU A 1 166 ? 0.581 -3.286 12.068 1.00 94.94 166 LEU A CA 1
ATOM 1294 C C . LEU A 1 166 ? 0.876 -1.820 11.714 1.00 94.94 166 LEU A C 1
ATOM 1296 O O . LEU A 1 166 ? 0.622 -0.934 12.526 1.00 94.94 166 LEU A O 1
ATOM 1300 N N . GLU A 1 167 ? 1.305 -1.560 10.478 1.00 95.25 167 GLU A N 1
ATOM 1301 C CA . GLU A 1 167 ? 1.562 -0.204 9.973 1.00 95.25 167 GLU A CA 1
ATOM 1302 C C . GLU A 1 167 ? 0.306 0.685 10.033 1.00 95.25 167 GLU A C 1
ATOM 1304 O O . GLU A 1 167 ? 0.369 1.852 10.423 1.00 95.25 167 GLU A O 1
ATOM 1309 N N . PHE A 1 168 ? -0.866 0.155 9.663 1.00 94.44 168 PHE A N 1
ATOM 1310 C CA . PHE A 1 168 ? -2.121 0.915 9.716 1.00 94.44 168 PHE A CA 1
ATOM 1311 C C . PHE A 1 168 ? -2.591 1.170 11.146 1.00 94.44 168 PHE A C 1
ATOM 1313 O O . PHE A 1 168 ? -3.161 2.228 11.417 1.00 94.44 168 PHE A O 1
ATOM 1320 N N . LYS A 1 169 ? -2.325 0.240 12.069 1.00 91.44 169 LYS A N 1
ATOM 1321 C CA . LYS A 1 169 ? -2.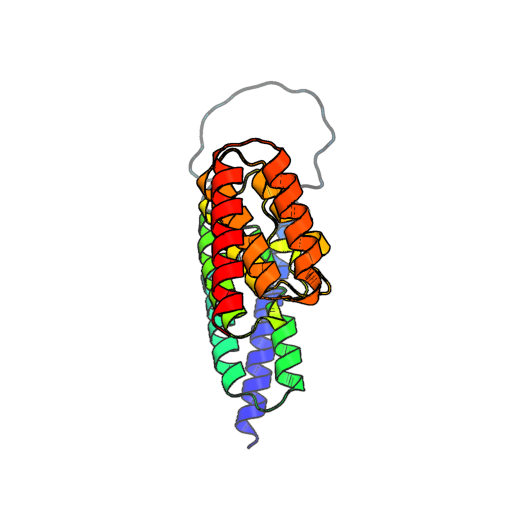582 0.438 13.495 1.00 91.44 169 LYS A CA 1
ATOM 1322 C C . LYS A 1 169 ? -1.707 1.559 14.058 1.00 91.44 169 LYS A C 1
ATOM 1324 O O . LYS A 1 169 ? -2.234 2.437 14.733 1.00 91.44 169 LYS A O 1
ATOM 1329 N N . GLU A 1 170 ? -0.415 1.585 13.733 1.00 91.69 170 GLU A N 1
ATOM 1330 C CA . GLU A 1 170 ? 0.481 2.695 14.099 1.00 91.69 170 GLU A CA 1
ATOM 1331 C C . GLU A 1 170 ? 0.017 4.016 13.465 1.00 91.69 170 GLU A C 1
ATOM 1333 O O . GLU A 1 170 ? -0.104 5.033 14.150 1.00 91.69 170 GLU A O 1
ATOM 1338 N N . SER A 1 171 ? -0.377 3.985 12.189 1.00 90.06 171 SER A N 1
ATOM 1339 C CA . SER A 1 171 ? -0.926 5.143 11.468 1.00 90.06 171 SER A CA 1
ATOM 1340 C C . SER A 1 171 ? -2.215 5.694 12.095 1.00 90.06 171 SER A C 1
ATOM 1342 O O . SER A 1 171 ? -2.497 6.885 11.977 1.00 90.06 171 SER A O 1
ATOM 1344 N N . ALA A 1 172 ? -2.996 4.860 12.789 1.00 87.69 172 ALA A N 1
ATOM 1345 C CA . ALA A 1 172 ? -4.204 5.278 13.500 1.00 87.69 172 ALA A CA 1
ATOM 1346 C C . ALA A 1 172 ? -3.926 5.982 14.845 1.00 87.69 172 ALA A C 1
ATOM 1348 O O . ALA A 1 172 ? -4.853 6.520 15.449 1.00 87.69 172 ALA A O 1
ATOM 1349 N N . THR A 1 173 ? -2.670 6.011 15.300 1.00 87.62 173 THR A N 1
ATOM 1350 C CA . THR A 1 173 ? -2.237 6.747 16.505 1.00 87.62 173 THR A CA 1
ATOM 1351 C C . THR A 1 173 ? -1.660 8.134 16.204 1.00 87.62 173 THR A C 1
ATOM 1353 O O . THR A 1 173 ? -1.279 8.866 17.115 1.00 87.62 173 THR A O 1
ATOM 1356 N N . GLU A 1 174 ? -1.609 8.515 14.926 1.00 88.88 174 GLU A N 1
ATOM 1357 C CA . GLU A 1 174 ? -1.142 9.826 14.477 1.00 88.88 174 GLU A CA 1
ATOM 1358 C C . GLU A 1 174 ? -2.046 10.978 14.938 1.00 88.88 174 GLU A C 1
ATOM 1360 O O . GLU A 1 174 ? -3.246 10.829 15.157 1.00 88.88 174 GLU A O 1
ATOM 1365 N N . VAL A 1 175 ? -1.472 12.181 15.022 1.00 87.94 175 VAL A N 1
ATOM 1366 C CA . VAL A 1 175 ? -2.192 13.385 15.484 1.00 87.94 175 VAL A CA 1
ATOM 1367 C C . VAL A 1 175 ? -3.153 13.922 14.414 1.00 87.94 175 VAL A C 1
ATOM 1369 O O . VAL A 1 175 ? -4.152 14.577 14.715 1.00 87.94 175 VAL A O 1
ATOM 1372 N N . ASN A 1 176 ? -2.862 13.670 13.134 1.00 90.75 176 ASN A N 1
ATOM 1373 C CA . ASN A 1 176 ? -3.671 14.182 12.034 1.00 90.75 176 ASN A CA 1
ATOM 1374 C C . ASN A 1 176 ? -4.955 13.353 11.855 1.00 90.75 176 ASN A C 1
ATOM 1376 O O . ASN A 1 176 ? -4.926 12.255 11.305 1.00 90.75 176 ASN A O 1
ATOM 1380 N N . VAL A 1 177 ? -6.095 13.924 12.251 1.00 89.50 177 VAL A N 1
ATOM 1381 C CA . VAL A 1 177 ? -7.408 13.255 12.216 1.00 89.50 177 VAL A CA 1
ATOM 1382 C C . VAL A 1 177 ? -7.785 12.742 10.821 1.00 89.50 177 VAL A C 1
ATOM 1384 O O . VAL A 1 177 ? -8.318 11.640 10.703 1.00 89.50 177 VAL A O 1
ATOM 1387 N N . GLU A 1 178 ? -7.502 13.498 9.755 1.00 89.69 178 GLU A N 1
ATOM 1388 C CA . GLU A 1 178 ? -7.811 13.057 8.386 1.00 89.69 178 GLU 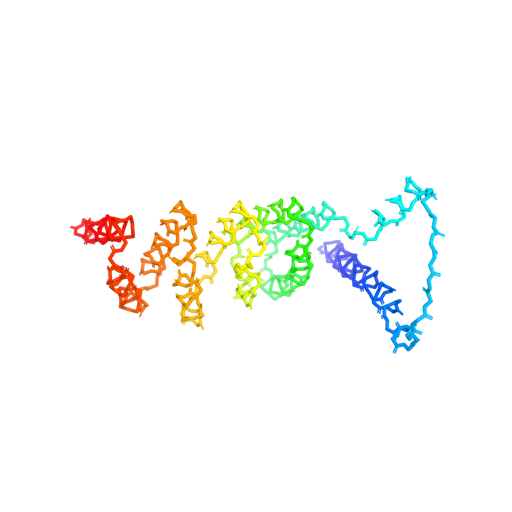A CA 1
ATOM 1389 C C . GLU A 1 178 ? -6.953 11.848 7.991 1.00 89.69 178 GLU A C 1
ATOM 1391 O O . GLU A 1 178 ? -7.462 10.901 7.395 1.00 89.69 178 GLU A O 1
ATOM 1396 N N . PHE A 1 179 ? -5.673 11.817 8.372 1.00 91.94 179 PHE A N 1
ATOM 1397 C CA . PHE A 1 179 ? -4.818 10.647 8.151 1.00 91.94 179 PHE A CA 1
ATOM 1398 C C . PHE A 1 179 ? -5.296 9.414 8.907 1.00 91.94 179 PHE A C 1
ATOM 1400 O O . PHE A 1 179 ? -5.351 8.324 8.333 1.00 91.94 179 PHE A O 1
ATOM 1407 N N . VAL A 1 180 ? -5.693 9.589 10.167 1.00 92.00 180 VAL A N 1
ATOM 1408 C CA . VAL A 1 180 ? -6.226 8.493 10.978 1.00 92.00 180 VAL A CA 1
ATOM 1409 C C . VAL A 1 180 ? -7.495 7.931 10.340 1.00 92.00 180 VAL A C 1
ATOM 1411 O O . VAL A 1 180 ? -7.588 6.723 10.129 1.00 92.00 180 VAL A O 1
ATOM 1414 N N . ARG A 1 181 ? -8.437 8.790 9.928 1.00 90.56 181 ARG A N 1
ATOM 1415 C CA . ARG A 1 181 ? -9.659 8.356 9.227 1.00 90.56 181 ARG A CA 1
ATOM 1416 C C . ARG A 1 181 ? -9.347 7.580 7.951 1.00 90.56 181 ARG A C 1
ATOM 1418 O O . ARG A 1 181 ? -9.943 6.536 7.691 1.00 90.56 181 ARG A O 1
ATOM 1425 N N . ARG A 1 182 ? -8.386 8.060 7.159 1.00 92.31 182 ARG A N 1
ATOM 1426 C CA . ARG A 1 182 ? -7.939 7.370 5.942 1.00 92.31 182 ARG A CA 1
ATOM 1427 C C . ARG A 1 182 ? -7.320 6.010 6.245 1.00 92.31 182 ARG A C 1
ATOM 1429 O O . ARG A 1 182 ? -7.606 5.065 5.516 1.00 92.31 182 ARG A O 1
ATOM 1436 N N . SER A 1 183 ? -6.547 5.896 7.319 1.00 93.69 183 SER A N 1
ATOM 1437 C CA . SER A 1 183 ? -5.932 4.638 7.761 1.00 93.69 183 SER A CA 1
ATOM 1438 C C . SER A 1 183 ? -6.979 3.621 8.223 1.00 93.69 183 SER A C 1
ATOM 1440 O O . SER A 1 183 ? -6.926 2.463 7.817 1.00 93.69 183 SER A O 1
ATOM 1442 N N . VAL A 1 184 ? -8.005 4.059 8.962 1.00 92.50 184 VAL A N 1
ATOM 1443 C CA . VAL A 1 184 ? -9.145 3.205 9.349 1.00 92.50 184 VAL A CA 1
ATOM 1444 C C . VAL A 1 184 ? -9.891 2.685 8.112 1.00 92.50 184 VAL A C 1
ATOM 1446 O O . VAL A 1 184 ? -10.134 1.485 7.996 1.00 92.50 184 VAL A O 1
ATOM 1449 N N . ARG A 1 185 ? -10.170 3.549 7.125 1.00 91.56 185 ARG A N 1
ATOM 1450 C CA . ARG A 1 185 ? -10.754 3.125 5.834 1.00 91.56 185 ARG A CA 1
ATOM 1451 C C . ARG A 1 185 ? -9.847 2.175 5.053 1.00 91.56 185 ARG A C 1
ATOM 1453 O O . ARG A 1 185 ? -10.335 1.327 4.311 1.00 91.56 185 ARG A O 1
ATOM 1460 N N . ALA A 1 186 ? -8.531 2.324 5.170 1.00 92.88 186 ALA A N 1
ATOM 1461 C CA . ALA A 1 186 ? -7.578 1.449 4.498 1.00 92.88 186 ALA A CA 1
ATOM 1462 C C . ALA A 1 186 ? -7.648 0.012 5.033 1.00 92.88 186 ALA A C 1
ATOM 1464 O O . ALA A 1 186 ? -7.618 -0.920 4.229 1.00 92.88 186 ALA A O 1
ATOM 1465 N N . ILE A 1 187 ? -7.810 -0.165 6.351 1.00 92.62 187 ILE A N 1
ATOM 1466 C CA . ILE A 1 187 ? -7.988 -1.482 6.988 1.00 92.62 187 ILE A CA 1
ATOM 1467 C C . ILE A 1 187 ? -9.221 -2.194 6.422 1.00 92.62 187 ILE A C 1
ATOM 1469 O O . ILE A 1 187 ? -9.157 -3.370 6.072 1.00 92.62 187 ILE A O 1
ATOM 1473 N N . ASP A 1 188 ? -10.325 -1.475 6.251 1.00 90.44 188 ASP A N 1
ATOM 1474 C CA . ASP A 1 188 ? -11.535 -2.043 5.654 1.00 90.44 188 ASP A CA 1
ATOM 1475 C C . ASP A 1 188 ? -11.373 -2.401 4.181 1.00 90.44 188 ASP A C 1
ATOM 1477 O O . ASP A 1 188 ? -11.722 -3.501 3.760 1.00 90.44 188 ASP A O 1
ATOM 1481 N N . ARG A 1 189 ? -10.729 -1.537 3.393 1.00 91.50 189 ARG A N 1
ATOM 1482 C CA . ARG A 1 189 ? -10.403 -1.872 2.001 1.00 91.50 189 ARG A CA 1
ATOM 1483 C C . ARG A 1 189 ? -9.534 -3.127 1.907 1.00 91.50 189 ARG A C 1
ATOM 1485 O O . ARG A 1 189 ? -9.684 -3.887 0.951 1.00 91.50 189 ARG A O 1
ATOM 1492 N N . CYS A 1 190 ? -8.651 -3.368 2.877 1.00 91.50 190 CYS A N 1
ATOM 1493 C CA . CYS A 1 190 ? -7.906 -4.622 2.984 1.00 91.50 190 CYS A CA 1
ATOM 1494 C C . CYS A 1 190 ? -8.820 -5.811 3.315 1.00 91.50 190 CYS A C 1
ATOM 1496 O O . CYS A 1 190 ? -8.681 -6.848 2.670 1.00 91.50 190 CYS A O 1
ATOM 1498 N N . ALA A 1 191 ? -9.774 -5.652 4.238 1.00 89.12 191 ALA A N 1
ATOM 1499 C CA . ALA A 1 191 ? -10.753 -6.683 4.594 1.00 89.12 191 ALA A CA 1
ATOM 1500 C C . ALA A 1 191 ? -11.645 -7.084 3.406 1.00 89.12 191 ALA A C 1
ATOM 1502 O O . ALA A 1 191 ? -11.874 -8.268 3.173 1.00 89.12 191 ALA A O 1
ATOM 1503 N N . VAL A 1 192 ? -12.105 -6.102 2.621 1.00 89.12 192 VAL A N 1
ATOM 1504 C CA . VAL A 1 192 ? -12.916 -6.327 1.412 1.00 89.12 192 VAL A CA 1
ATOM 1505 C C . VAL A 1 192 ? -12.086 -6.962 0.295 1.00 89.12 192 VAL A C 1
ATOM 1507 O O . VAL A 1 192 ? -12.579 -7.817 -0.437 1.00 89.12 192 VAL A O 1
ATOM 1510 N N . LYS A 1 193 ? -10.819 -6.557 0.143 1.00 89.12 193 LYS A N 1
ATOM 1511 C CA . LYS A 1 193 ? -9.928 -7.082 -0.901 1.00 89.12 193 LYS A CA 1
ATOM 1512 C C . LYS A 1 193 ? -9.443 -8.506 -0.611 1.00 89.12 193 LYS A C 1
ATOM 1514 O O . LYS A 1 193 ? -9.231 -9.266 -1.552 1.00 89.12 193 LYS A O 1
ATOM 1519 N N . LEU A 1 194 ? -9.215 -8.851 0.656 1.00 91.44 194 LEU A N 1
ATOM 1520 C CA . LEU A 1 194 ? -8.654 -10.131 1.091 1.00 91.44 194 LEU A CA 1
ATOM 1521 C C . LEU A 1 194 ? -9.602 -10.801 2.088 1.00 91.44 194 LEU A C 1
ATOM 1523 O O . LEU A 1 194 ? -9.472 -10.624 3.297 1.00 91.44 194 LEU A O 1
ATOM 1527 N N . GLU A 1 195 ? -10.518 -11.623 1.580 1.00 88.44 195 GLU A N 1
ATOM 1528 C CA . GLU A 1 195 ? -11.556 -12.278 2.387 1.00 88.44 195 GLU A CA 1
ATOM 1529 C C . GLU A 1 195 ? -10.977 -13.092 3.558 1.00 88.44 195 GLU A C 1
ATOM 1531 O O . GLU A 1 195 ? -11.437 -12.974 4.691 1.00 88.44 195 GLU A O 1
ATOM 1536 N N . ARG A 1 196 ? -9.879 -13.827 3.328 1.00 90.06 196 ARG A N 1
ATOM 1537 C CA . ARG A 1 196 ? -9.176 -14.601 4.371 1.00 90.06 196 ARG A CA 1
ATOM 1538 C C . ARG A 1 196 ? -8.556 -13.747 5.477 1.00 90.06 196 ARG A C 1
ATOM 1540 O O . ARG A 1 196 ? -8.242 -14.260 6.546 1.00 90.06 196 ARG A O 1
ATOM 1547 N N . ALA A 1 197 ? -8.335 -12.462 5.221 1.00 89.94 197 ALA A N 1
ATOM 1548 C CA . ALA A 1 197 ? -7.798 -11.530 6.200 1.00 89.94 197 ALA A CA 1
ATOM 1549 C C . ALA A 1 197 ? -8.878 -10.683 6.883 1.00 89.94 197 ALA A C 1
ATOM 1551 O O . ALA A 1 197 ? -8.541 -9.901 7.774 1.00 89.94 197 ALA A O 1
ATOM 1552 N N . ALA A 1 198 ? -10.149 -10.819 6.493 1.00 88.06 198 ALA A N 1
ATOM 1553 C CA . ALA A 1 198 ? -11.230 -9.981 6.999 1.00 88.06 198 ALA A CA 1
ATOM 1554 C C . ALA A 1 198 ? -11.344 -10.049 8.528 1.00 88.06 198 ALA A C 1
ATOM 1556 O O . ALA A 1 198 ? -11.427 -9.011 9.177 1.00 88.06 198 ALA A O 1
ATOM 1557 N N . GLU A 1 199 ? -11.251 -11.246 9.113 1.00 88.31 199 GLU A N 1
ATOM 1558 C CA . GLU A 1 199 ? -11.301 -11.436 10.569 1.00 88.31 199 GLU A CA 1
ATOM 1559 C C . GLU A 1 199 ? -10.158 -10.702 11.288 1.00 88.31 199 GLU A C 1
ATOM 1561 O O . GLU A 1 199 ? -10.393 -9.964 12.244 1.00 88.31 199 GLU A O 1
ATOM 1566 N N . LYS A 1 200 ? -8.924 -10.802 10.770 1.00 92.06 200 LYS A N 1
ATOM 1567 C CA . LYS A 1 200 ? -7.766 -10.069 11.309 1.00 92.06 200 LYS A CA 1
ATOM 1568 C C . LYS A 1 200 ? -7.974 -8.553 11.233 1.00 92.06 200 LYS A C 1
ATOM 1570 O O . LYS A 1 200 ? -7.666 -7.847 12.188 1.00 92.06 200 LYS A O 1
ATOM 1575 N N . CYS A 1 201 ? -8.517 -8.052 10.121 1.00 90.50 201 CYS A N 1
ATOM 1576 C CA . CYS A 1 201 ? -8.809 -6.627 9.947 1.00 90.50 201 CYS A CA 1
ATOM 1577 C C . CYS A 1 201 ? -9.877 -6.144 10.942 1.00 90.50 201 CYS A C 1
ATOM 1579 O O . CYS A 1 201 ? -9.711 -5.089 11.550 1.00 90.50 201 CYS A O 1
ATOM 1581 N N . ILE A 1 202 ? -10.945 -6.925 11.142 1.00 88.31 202 ILE A N 1
ATOM 1582 C CA . ILE A 1 202 ? -12.016 -6.619 12.102 1.00 88.31 202 ILE A CA 1
ATOM 1583 C C . ILE A 1 202 ? -11.463 -6.565 13.527 1.00 88.31 202 ILE A C 1
ATOM 1585 O O . ILE A 1 202 ? -11.764 -5.618 14.249 1.00 88.31 202 ILE A O 1
ATOM 1589 N N . ASN A 1 203 ? -10.609 -7.514 13.916 1.00 90.31 203 ASN A N 1
ATOM 1590 C CA . ASN A 1 203 ? -9.984 -7.506 15.241 1.00 90.31 203 ASN A CA 1
ATOM 1591 C C . ASN A 1 203 ? -9.176 -6.220 15.479 1.00 90.31 203 ASN A C 1
ATOM 1593 O O . ASN A 1 203 ? -9.333 -5.583 16.518 1.00 90.31 203 ASN A O 1
ATOM 1597 N N . VAL A 1 204 ? -8.402 -5.767 14.487 1.00 91.56 204 VAL A N 1
ATOM 1598 C CA . VAL A 1 204 ? -7.678 -4.486 14.576 1.00 91.56 204 VAL A CA 1
ATOM 1599 C C . VAL A 1 204 ? -8.641 -3.299 14.688 1.00 91.56 204 VAL A C 1
ATOM 1601 O O . VAL A 1 204 ? -8.410 -2.402 15.496 1.00 91.56 204 VAL A O 1
ATOM 1604 N N . LEU A 1 205 ? -9.739 -3.276 13.925 1.00 87.56 205 LEU A N 1
ATOM 1605 C CA . LEU A 1 205 ? -10.749 -2.215 14.036 1.00 87.56 205 LEU A CA 1
ATOM 1606 C C . LEU A 1 205 ? -11.394 -2.178 15.429 1.00 87.56 205 LEU A C 1
ATOM 1608 O O . LEU A 1 205 ? -11.589 -1.094 15.979 1.00 87.56 205 LEU A O 1
ATOM 1612 N N . LEU A 1 206 ? -11.687 -3.338 16.021 1.00 86.00 206 LEU A N 1
ATOM 1613 C CA . LEU A 1 206 ? -12.226 -3.441 17.379 1.00 86.00 206 LEU A CA 1
ATOM 1614 C C . LEU A 1 206 ? -11.237 -2.911 18.425 1.00 86.00 206 LEU A C 1
ATOM 1616 O O . LEU A 1 206 ? -11.637 -2.153 19.307 1.00 86.00 206 LEU A O 1
ATOM 1620 N N . GLU A 1 207 ? -9.948 -3.236 18.300 1.00 88.94 207 GLU A N 1
ATOM 1621 C CA . GLU A 1 207 ? -8.896 -2.667 19.154 1.00 88.94 207 GLU A CA 1
ATOM 1622 C C . GLU A 1 207 ? -8.816 -1.138 19.015 1.00 88.94 207 GLU A C 1
ATOM 1624 O O . GLU A 1 207 ? -8.703 -0.422 20.011 1.00 88.94 207 GLU A O 1
ATOM 1629 N N . LEU A 1 208 ? -8.929 -0.610 17.792 1.00 85.44 208 LEU A N 1
ATOM 1630 C CA . LEU A 1 208 ? -8.928 0.835 17.555 1.00 85.44 208 LEU A CA 1
ATOM 1631 C C . LEU A 1 208 ? -10.156 1.526 18.165 1.00 85.44 208 LEU A C 1
ATOM 1633 O O . LEU A 1 208 ? -10.023 2.616 18.720 1.00 85.44 208 LEU A O 1
ATOM 1637 N N . ILE A 1 209 ? -11.333 0.895 18.146 1.00 81.88 209 ILE A N 1
ATOM 1638 C CA . ILE A 1 209 ? -12.544 1.407 18.816 1.00 81.88 209 ILE A CA 1
ATOM 1639 C C . ILE A 1 209 ? -12.337 1.496 20.337 1.00 81.88 209 ILE A C 1
ATOM 1641 O O . ILE A 1 209 ? -12.766 2.466 20.968 1.00 81.88 209 ILE A O 1
ATOM 1645 N N . GLN A 1 210 ? -11.633 0.529 20.934 1.00 82.00 210 GLN A N 1
ATOM 1646 C CA . GLN A 1 210 ? -11.356 0.510 22.375 1.00 82.00 210 GLN A CA 1
ATOM 1647 C C . GLN A 1 210 ? -10.473 1.673 22.850 1.00 82.00 210 GLN A C 1
ATOM 1649 O O . GLN A 1 210 ? -10.486 1.984 24.041 1.00 82.00 210 GLN A O 1
ATOM 1654 N N . THR A 1 211 ? -9.773 2.375 21.949 1.00 81.81 211 THR A N 1
ATOM 1655 C CA . THR A 1 211 ? -9.019 3.600 22.289 1.00 81.81 211 THR A CA 1
ATOM 1656 C C . THR A 1 211 ? -9.916 4.758 22.745 1.00 81.81 211 THR A C 1
ATOM 1658 O O . THR A 1 211 ? -9.415 5.752 23.268 1.00 81.81 211 THR A O 1
ATOM 1661 N N . LYS A 1 212 ? -11.244 4.640 22.570 1.00 73.25 212 LYS A N 1
ATOM 1662 C CA . LYS A 1 212 ? -12.272 5.628 22.949 1.00 73.25 212 LYS A CA 1
ATOM 1663 C C . LYS A 1 212 ? -12.103 7.007 22.303 1.00 73.25 212 LYS A C 1
ATOM 1665 O O . LYS A 1 212 ? -12.738 7.970 22.726 1.00 73.25 212 LYS A O 1
ATOM 1670 N N . MET A 1 213 ? -11.293 7.126 21.253 1.00 78.94 213 MET A N 1
ATOM 1671 C CA . MET A 1 213 ? -11.205 8.370 20.496 1.00 78.94 213 MET A CA 1
ATOM 1672 C C . MET A 1 213 ? -12.424 8.510 19.585 1.00 78.94 213 MET A C 1
ATOM 1674 O O . MET A 1 213 ? -12.576 7.766 18.619 1.00 78.94 213 MET A O 1
ATOM 1678 N N . ASN A 1 214 ? -13.287 9.489 19.878 1.00 77.81 214 ASN A N 1
ATOM 1679 C CA . ASN A 1 214 ? -14.585 9.665 19.212 1.00 77.81 214 ASN A CA 1
ATOM 1680 C C . ASN A 1 214 ? -14.507 9.641 17.677 1.00 77.81 214 ASN A C 1
ATOM 1682 O O . ASN A 1 214 ? -15.354 9.035 17.029 1.00 77.81 214 ASN A O 1
ATOM 1686 N N . TYR A 1 215 ? -13.480 10.255 17.082 1.00 80.44 215 TYR A N 1
ATOM 1687 C CA . TYR A 1 215 ? -13.325 10.293 15.626 1.00 80.44 215 TYR A CA 1
ATOM 1688 C C . TYR A 1 215 ? -12.920 8.941 15.019 1.00 80.44 215 TYR A C 1
ATOM 1690 O O . TYR A 1 215 ? -13.306 8.663 13.886 1.00 80.44 215 TYR A O 1
ATOM 1698 N N . ILE A 1 216 ? -12.186 8.100 15.757 1.00 74.88 216 ILE A N 1
ATOM 1699 C CA . ILE A 1 216 ? -11.853 6.727 15.347 1.00 74.88 216 ILE A CA 1
ATOM 1700 C C . ILE A 1 216 ? -13.100 5.857 15.441 1.00 74.88 216 ILE A C 1
ATOM 1702 O O . ILE A 1 216 ? -13.421 5.144 14.496 1.00 74.88 216 ILE A O 1
ATOM 1706 N N . VAL A 1 217 ? -13.829 5.957 16.556 1.00 76.75 217 VAL A N 1
ATOM 1707 C CA . VAL A 1 217 ? -15.053 5.183 16.796 1.00 76.75 217 VAL A CA 1
ATOM 1708 C C . VAL A 1 217 ? -16.100 5.481 15.723 1.00 76.75 217 VAL A C 1
ATOM 1710 O O . VAL A 1 217 ? -16.640 4.556 15.126 1.00 76.75 217 VAL A O 1
ATOM 1713 N N . GLN A 1 218 ? -16.342 6.761 15.421 1.00 72.56 218 GLN A N 1
ATOM 1714 C CA . GLN A 1 218 ? -17.272 7.162 14.363 1.00 72.56 218 GLN A CA 1
ATOM 1715 C C . GLN A 1 218 ? -16.867 6.607 12.995 1.00 72.56 218 GLN A C 1
ATOM 1717 O O . GLN A 1 218 ? -17.711 6.082 12.271 1.00 72.56 218 GLN A O 1
ATOM 1722 N N . GLU A 1 219 ? -15.585 6.701 12.639 1.00 82.12 219 GLU A N 1
ATOM 1723 C CA . GLU A 1 219 ? -15.116 6.221 11.342 1.00 82.12 219 GLU A CA 1
ATOM 1724 C C . GLU A 1 219 ? -15.196 4.694 11.239 1.00 82.12 219 GLU A C 1
ATOM 1726 O O . GLU A 1 219 ? -15.679 4.175 10.236 1.00 82.12 219 GLU A O 1
ATOM 1731 N N . ALA A 1 220 ? -14.797 3.973 12.287 1.00 75.38 220 ALA A N 1
ATOM 1732 C CA . ALA A 1 220 ? -14.866 2.517 12.325 1.00 75.38 220 ALA A CA 1
ATOM 1733 C C . ALA A 1 220 ? -16.317 2.012 12.247 1.00 75.38 220 ALA A C 1
ATOM 1735 O O . ALA A 1 220 ? -16.593 1.060 11.520 1.00 75.38 220 ALA A O 1
ATOM 1736 N N . ILE A 1 221 ? -17.261 2.677 12.924 1.00 76.56 221 ILE A N 1
ATOM 1737 C CA . ILE A 1 221 ? -18.693 2.358 12.825 1.00 76.56 221 ILE A CA 1
ATOM 1738 C C . ILE A 1 221 ? -19.205 2.587 11.399 1.00 76.56 221 ILE A C 1
ATOM 1740 O O . ILE A 1 221 ? -19.839 1.693 10.839 1.00 76.56 221 ILE A O 1
ATOM 1744 N N . ASN A 1 222 ? -18.912 3.744 10.793 1.00 77.75 222 ASN A N 1
ATOM 1745 C CA . ASN A 1 222 ? -19.329 4.044 9.418 1.00 77.75 222 ASN A CA 1
ATOM 1746 C C . ASN A 1 222 ? -18.844 2.968 8.444 1.00 77.75 222 ASN A C 1
ATOM 1748 O O . ASN A 1 222 ? -19.599 2.484 7.604 1.00 77.75 222 ASN A O 1
ATOM 1752 N N . VAL A 1 223 ? -17.586 2.572 8.596 1.00 79.69 223 VAL A N 1
ATOM 1753 C CA . VAL A 1 223 ? -16.937 1.541 7.798 1.00 79.69 223 VAL A CA 1
ATOM 1754 C C . VAL A 1 223 ? -17.613 0.172 7.969 1.00 79.69 223 VAL A C 1
ATOM 1756 O O . VAL A 1 223 ? -18.007 -0.440 6.978 1.00 79.69 223 VAL A O 1
ATOM 1759 N N . ILE A 1 224 ? -17.834 -0.283 9.208 1.00 75.31 224 ILE A N 1
ATOM 1760 C CA . ILE A 1 224 ? -18.470 -1.582 9.491 1.00 75.31 224 ILE A CA 1
ATOM 1761 C C . ILE A 1 224 ? -19.908 -1.626 8.955 1.00 75.31 224 ILE A C 1
ATOM 1763 O O . ILE A 1 224 ? -20.316 -2.621 8.353 1.00 75.31 224 ILE A O 1
ATOM 1767 N N . ILE A 1 225 ? -20.678 -0.549 9.146 1.00 72.75 225 ILE A N 1
ATOM 1768 C CA . ILE A 1 225 ? -22.061 -0.465 8.660 1.00 72.75 225 ILE A CA 1
ATOM 1769 C C . ILE A 1 225 ? -22.096 -0.552 7.133 1.00 72.75 225 ILE A C 1
ATOM 1771 O O . ILE A 1 225 ? -22.885 -1.327 6.593 1.00 72.75 225 ILE A O 1
ATOM 1775 N N . LEU A 1 226 ? -21.236 0.202 6.440 1.00 66.00 226 LEU A N 1
ATOM 1776 C CA . LEU A 1 226 ? -21.163 0.191 4.977 1.00 66.00 226 LEU A CA 1
ATOM 1777 C C . LEU A 1 226 ? -20.743 -1.179 4.432 1.00 66.00 226 LEU A C 1
ATOM 1779 O O . LEU A 1 226 ? -21.335 -1.653 3.462 1.00 66.00 226 LEU A O 1
ATOM 1783 N N . ALA A 1 227 ? -19.778 -1.843 5.071 1.00 66.50 227 ALA A N 1
ATOM 1784 C CA . ALA A 1 227 ? -19.345 -3.182 4.682 1.00 66.50 227 ALA A CA 1
ATOM 1785 C C . ALA A 1 227 ? -20.476 -4.217 4.825 1.00 66.50 227 ALA A C 1
ATOM 1787 O O . ALA A 1 227 ? -20.677 -5.050 3.937 1.00 66.50 227 ALA A O 1
ATOM 1788 N N . ASN A 1 228 ? -21.252 -4.143 5.910 1.00 58.91 228 ASN A N 1
ATOM 1789 C CA . ASN A 1 228 ? -22.376 -5.048 6.145 1.00 58.91 228 ASN A CA 1
ATOM 1790 C C . ASN A 1 228 ? -23.539 -4.782 5.172 1.00 58.91 228 ASN A C 1
ATOM 1792 O O . ASN A 1 228 ? -24.133 -5.715 4.636 1.00 58.91 228 ASN A O 1
ATOM 1796 N N . TRP A 1 229 ? -23.805 -3.509 4.864 1.00 57.19 229 TRP A N 1
ATOM 1797 C CA . TRP A 1 229 ? -24.770 -3.115 3.835 1.00 57.19 229 TRP A CA 1
ATOM 1798 C C . TRP A 1 229 ? -24.392 -3.633 2.448 1.00 57.19 229 TRP A C 1
ATOM 1800 O O . TRP A 1 229 ? -25.245 -4.151 1.730 1.00 57.19 229 TRP A O 1
ATOM 1810 N N . TRP A 1 230 ? -23.115 -3.538 2.074 1.00 56.53 230 TRP A N 1
ATOM 1811 C CA . TRP A 1 230 ? -22.640 -4.048 0.790 1.00 56.53 230 TRP A CA 1
ATOM 1812 C C . TRP A 1 230 ? -22.776 -5.572 0.687 1.00 56.53 230 TRP A C 1
ATOM 1814 O O . TRP A 1 230 ? -23.126 -6.094 -0.368 1.00 56.53 230 TRP A O 1
ATOM 1824 N N . ARG A 1 231 ? -22.556 -6.289 1.795 1.00 55.62 231 ARG A N 1
ATOM 1825 C CA . ARG A 1 231 ? -22.690 -7.750 1.857 1.00 55.62 231 ARG A CA 1
ATOM 1826 C C . ARG A 1 231 ? -24.146 -8.232 1.753 1.00 55.62 231 ARG A C 1
ATOM 1828 O O . ARG A 1 231 ? -24.360 -9.333 1.271 1.00 55.62 231 ARG A O 1
ATOM 1835 N N . LEU A 1 232 ? -25.126 -7.423 2.166 1.00 53.47 232 LEU A N 1
ATOM 1836 C CA . LEU A 1 232 ? -26.562 -7.751 2.107 1.00 53.47 232 LEU A CA 1
ATOM 1837 C C . LEU A 1 232 ? -27.211 -7.531 0.726 1.00 53.47 232 LEU A C 1
ATOM 1839 O O . LEU A 1 232 ? -28.336 -7.968 0.510 1.00 53.47 232 LEU A O 1
ATOM 1843 N N . GLN A 1 233 ? -26.541 -6.838 -0.198 1.00 51.88 233 GLN A N 1
ATOM 1844 C CA . GLN A 1 233 ? -27.048 -6.530 -1.548 1.00 51.88 233 GLN A CA 1
ATOM 1845 C C . GLN A 1 233 ? -26.533 -7.504 -2.627 1.00 51.88 233 GLN A C 1
ATOM 1847 O O . GLN A 1 233 ? -26.632 -7.214 -3.820 1.00 51.88 233 GLN A O 1
ATOM 1852 N N . LYS A 1 234 ? -25.945 -8.633 -2.223 1.00 47.00 234 LYS A N 1
ATOM 1853 C CA . LYS A 1 234 ? -25.308 -9.621 -3.097 1.00 47.00 234 LYS A CA 1
ATOM 1854 C C . LYS A 1 234 ? -25.857 -11.009 -2.804 1.00 47.00 234 LYS A C 1
ATOM 1856 O O . LYS A 1 234 ? -26.030 -11.763 -3.783 1.00 47.00 234 LYS A O 1
#

Foldseek 3Di:
DPVVVVVVVVLVVVLVVLLVVLVVLVVVVVVPPPPDDDDDDDDDDDDDDDDPPPPPVVVSPSPLVVLLVSVVVLLVVLVVDPDPVVNVVSLQSSQSSLLVQCVDDQVSNLVSLVSVLVVCVVPVPSCLVVLVSLQDDPPHDPSSVLSSLSNNLSSDDPVCVVVLLVSLLVQLPDPDLVSNLSSLLSLLSNCVVDVVCVVVSVVSLVVQVVVVPPSSVVSSVVSVVVVVVVVVVD

Organism: NCBI:txid53985

Radius of gyration: 22.84 Å; chains: 1; bounding box: 67×50×61 Å

InterPro domains:
  IPR002553 Clathrin/coatomer adaptor, adaptin-like, N-terminal [PF01602] (57-225)
  IPR011989 Armadillo-like helical [G3DSA:1.25.10.10] (54-227)
  IPR016024 Armadillo-type fold [SSF48371] (58-225)
  IPR026739 AP complex subunit beta [PTHR11134] (57-224)

Secondary structure (DSSP, 8-state):
-HHHHHHHHHHHHHHHHHHHHHHHHHHHHHTTSSS---------------SSTTSSGGGSS--HHHHHHHHHHHHHHHTT---HHHHHHHHHHHHHHHGGGGGS-HHHHHHHHHHHHHHHHH-GGGTTT-GGGGSPPTTS-HHHHHHHHHHHHHH--TTTHHHHHHHHHHHTTSS-HHHHHHHHHHHHHHHHH-GGGHHHHHHHHHHHHHT--HHHHHHHHHHHHHHHHHHHT-